Protein AF-A0A917ZKE0-F1 (afdb_monomer_lite)

Foldseek 3Di:
DLVLLVVLVVLLVVLVVVDDADPCLVVQLVVLVVLQVVLCVLPVPLLSLLSLQQLNLLLSCVLCVLSVHDSRNPPDDDPPPPPPDDDDDDDDDDDDDDDDDPVVVSRVVSSLSSLCSNLSSVSSCLSSQHWDKGKGAADPQWADRGLEFIFRADHPDIWIWTDGNFWIWIFGPDPPTDIWIWGDDPDPSYIDTPDPRTGGWADAPLALETEDQGRPSLDDPWAAFDHDDDPVLSVLLNVLRVVLLVVCCVPPVPLSVQLRVQANYEGEGPDTDFDQGGSRYTDDHRDPHSVRVNVSSVPPDRPPPPPDDDDDD

pLDDT: mean 80.44, std 20.14, range [23.19, 97.94]

Secondary structure (DSSP, 8-state):
-HHHHHHHHHHHHHHHHTS---TTHHHHHHHHHHHHHHHHHH-HHHHHHHHTSHHHHHHHHHHHHHTT--TT-SS------TT------------------SHHHHHHHHHHHHTTHHHHHHHHHHHTT--EEEEE--BTTEEEETTTEEEE--TT--EEEEE-SSEEEEE--STT--EEEEEE-SSTT-EE-SSTTEEE-EEPTTSS-EE----TT---SSSEE--SPPHHHHHHHHHHHHHHHHHHHHH-HHHHHHHHHH--EEEEEEES--EEPGGGEEEEE--SSHHHHHHHHHHSPPPPP--------

Sequence (313 aa):
MADIVARQLRSLRDAVAGRSWPERLPARLEEHWRLLDTAWSTDPDAVHKVLAYPTVSGWAEQCLRRLGQDPAGNGNWPVSEAGAGAMSEAGAGAGAATGGTTGGGEDSALALDLEHLAAVAACAALRAGRPFSVELLPRAGVLALPALGAVAAPEGHRVLVTGTTDIVRIHLPRPGGQVIVLRRGWRPGVWRSADPSWLPLHPLPGARAVLDDLDPFRAPANGTPAGRLQPARRLRWRKVWGEATALLERTDPERSAHVAEHIRCVIPLEEGPTTAGPSGAVFATLPASPAHLLALLRGSPAPKRDRAPVQPA

Radius of gyration: 21.96 Å; chains: 1; bounding box: 60×77×57 Å

Organism: NCBI:txid1544741

Structure (mmCIF, N/CA/C/O backbone):
data_AF-A0A917ZKE0-F1
#
_entry.id   AF-A0A917ZKE0-F1
#
loop_
_atom_site.group_PDB
_atom_site.id
_atom_site.type_symbol
_atom_site.label_atom_id
_atom_site.label_alt_id
_atom_site.label_comp_id
_atom_site.label_asym_id
_atom_site.label_entity_id
_atom_site.label_seq_id
_atom_site.pdbx_PDB_ins_code
_atom_site.Cartn_x
_atom_site.Cartn_y
_atom_site.Cartn_z
_atom_site.occupancy
_atom_site.B_iso_or_equiv
_atom_site.auth_seq_id
_atom_site.auth_comp_id
_atom_site.auth_asym_id
_atom_site.auth_atom_id
_atom_site.pdbx_PDB_model_num
ATOM 1 N N . MET A 1 1 ? 12.432 -14.235 4.582 1.00 49.62 1 MET A N 1
ATOM 2 C CA . MET A 1 1 ? 12.033 -12.815 4.370 1.00 49.62 1 MET A CA 1
ATOM 3 C C . MET A 1 1 ? 10.715 -12.473 5.050 1.00 49.62 1 MET A C 1
ATOM 5 O O . MET A 1 1 ? 10.682 -11.451 5.717 1.00 49.62 1 MET A O 1
ATOM 9 N N . ALA A 1 2 ? 9.665 -13.298 4.930 1.00 52.25 2 ALA A N 1
ATOM 10 C CA . ALA A 1 2 ? 8.420 -13.126 5.695 1.00 52.25 2 ALA A CA 1
ATOM 11 C C . ALA A 1 2 ? 8.673 -12.962 7.211 1.00 52.25 2 ALA A C 1
ATOM 13 O O . ALA A 1 2 ? 8.083 -12.095 7.850 1.00 52.25 2 ALA A O 1
ATOM 14 N N . ASP A 1 3 ? 9.671 -13.678 7.741 1.00 67.12 3 ASP A N 1
ATOM 15 C CA . ASP A 1 3 ? 10.098 -13.571 9.142 1.00 67.12 3 ASP A CA 1
ATOM 16 C C . ASP A 1 3 ? 10.654 -12.203 9.546 1.00 67.12 3 ASP A C 1
ATOM 18 O O . ASP A 1 3 ? 10.610 -11.861 10.725 1.00 67.12 3 ASP A O 1
ATOM 22 N N . ILE A 1 4 ? 11.201 -11.425 8.603 1.00 69.81 4 ILE A N 1
ATOM 23 C CA . ILE A 1 4 ? 11.787 -10.110 8.901 1.00 69.81 4 ILE A CA 1
ATOM 24 C C . ILE A 1 4 ? 10.669 -9.112 9.170 1.00 69.81 4 ILE A C 1
ATOM 26 O O . ILE A 1 4 ? 10.657 -8.500 10.231 1.00 69.81 4 ILE A O 1
ATOM 30 N N . VAL A 1 5 ? 9.690 -8.998 8.268 1.00 68.50 5 VAL A N 1
ATOM 31 C CA . VAL A 1 5 ? 8.590 -8.039 8.457 1.00 68.50 5 VAL A CA 1
ATOM 32 C C . VAL A 1 5 ? 7.689 -8.463 9.620 1.00 68.50 5 VAL A C 1
ATOM 34 O O . VAL A 1 5 ? 7.268 -7.627 10.413 1.00 68.50 5 VAL A O 1
ATOM 37 N N . ALA A 1 6 ? 7.465 -9.767 9.809 1.00 73.38 6 ALA A N 1
ATOM 38 C CA . ALA A 1 6 ? 6.764 -10.272 10.990 1.00 73.38 6 ALA A CA 1
ATOM 39 C C . ALA A 1 6 ? 7.478 -9.882 12.299 1.00 73.38 6 ALA A C 1
ATOM 41 O O . ALA A 1 6 ? 6.832 -9.533 13.285 1.00 73.38 6 ALA A O 1
ATOM 42 N N . ARG A 1 7 ? 8.818 -9.920 12.310 1.00 80.69 7 ARG A N 1
ATOM 43 C CA . ARG A 1 7 ? 9.627 -9.463 13.445 1.00 80.69 7 ARG A CA 1
ATOM 44 C C . ARG A 1 7 ? 9.534 -7.951 13.623 1.00 80.69 7 ARG A C 1
ATOM 46 O O . ARG A 1 7 ? 9.313 -7.523 14.744 1.00 80.69 7 ARG A O 1
ATOM 53 N N . GLN A 1 8 ? 9.617 -7.176 12.541 1.00 81.94 8 GLN A N 1
ATOM 54 C CA . GLN A 1 8 ? 9.451 -5.719 12.575 1.00 81.94 8 GLN A CA 1
ATOM 55 C C . GLN A 1 8 ? 8.108 -5.319 13.187 1.00 81.94 8 GLN A C 1
ATOM 57 O O . GLN A 1 8 ? 8.073 -4.430 14.029 1.00 81.94 8 GLN A O 1
ATOM 62 N N . LEU A 1 9 ? 7.011 -5.996 12.833 1.00 84.81 9 LEU A N 1
ATOM 63 C CA . LEU A 1 9 ? 5.702 -5.719 13.429 1.00 84.81 9 LEU A CA 1
ATOM 64 C C . LEU A 1 9 ? 5.629 -6.070 14.913 1.00 84.81 9 LEU A C 1
ATOM 66 O O . LEU A 1 9 ? 5.024 -5.320 15.673 1.00 84.81 9 LEU A O 1
ATOM 70 N N . ARG A 1 10 ? 6.249 -7.178 15.338 1.00 85.94 10 ARG A N 1
ATOM 71 C CA . ARG A 1 10 ? 6.346 -7.510 16.768 1.00 85.94 10 ARG A CA 1
ATOM 72 C C . ARG A 1 10 ? 7.144 -6.451 17.521 1.00 85.94 10 ARG A C 1
ATOM 74 O O . ARG A 1 10 ? 6.622 -5.873 18.463 1.00 85.94 10 ARG A O 1
ATOM 81 N N . SER A 1 11 ? 8.335 -6.107 17.029 1.00 88.00 11 SER A N 1
ATOM 82 C CA . SER A 1 11 ? 9.156 -5.030 17.592 1.00 88.00 11 SER A CA 1
ATOM 83 C C . SER A 1 11 ? 8.410 -3.696 17.629 1.00 88.00 11 SER A C 1
ATOM 85 O O . SER A 1 11 ? 8.542 -2.948 18.591 1.00 88.00 11 SER A O 1
ATOM 87 N N . LEU A 1 12 ? 7.594 -3.406 16.612 1.00 89.88 12 LEU A N 1
ATOM 88 C CA . LEU A 1 12 ? 6.772 -2.203 16.571 1.00 89.88 12 LEU A CA 1
ATOM 89 C C . LEU A 1 12 ? 5.682 -2.236 17.648 1.00 89.88 12 LEU A C 1
ATOM 91 O O . LEU A 1 12 ? 5.512 -1.249 18.358 1.00 89.88 12 LEU A O 1
ATOM 95 N N . ARG A 1 13 ? 4.971 -3.361 17.801 1.00 91.81 13 ARG A N 1
ATOM 96 C CA . ARG A 1 13 ? 3.954 -3.554 18.847 1.00 91.81 13 ARG A CA 1
ATOM 97 C C . ARG A 1 13 ? 4.556 -3.378 20.245 1.00 91.81 13 ARG A C 1
ATOM 99 O O . ARG A 1 13 ? 3.987 -2.645 21.051 1.00 91.81 13 ARG A O 1
ATOM 106 N N . ASP A 1 14 ? 5.720 -3.975 20.492 1.00 89.69 14 ASP A N 1
ATOM 107 C CA . ASP A 1 14 ? 6.424 -3.901 21.778 1.00 89.69 14 ASP A CA 1
ATOM 108 C C . ASP A 1 14 ? 6.913 -2.474 22.078 1.00 89.69 14 ASP A C 1
ATOM 110 O O . ASP A 1 14 ? 6.669 -1.936 23.160 1.00 89.69 14 ASP A O 1
ATOM 114 N N . ALA A 1 15 ? 7.542 -1.815 21.098 1.00 88.06 15 ALA A N 1
ATOM 115 C CA . ALA A 1 15 ? 8.043 -0.449 21.247 1.00 88.06 15 ALA A CA 1
ATOM 116 C C . ALA A 1 15 ? 6.916 0.574 21.465 1.00 88.06 15 ALA A C 1
ATOM 118 O O . ALA A 1 15 ? 7.081 1.529 22.224 1.00 88.06 15 ALA A O 1
ATOM 119 N N . VAL A 1 16 ? 5.755 0.371 20.833 1.00 89.75 16 VAL A N 1
ATOM 120 C CA . VAL A 1 16 ? 4.563 1.202 21.053 1.00 89.75 16 VAL A CA 1
ATOM 121 C C . VAL A 1 16 ? 4.020 1.022 22.472 1.00 89.75 16 VAL A C 1
ATOM 123 O O . VAL A 1 16 ? 3.652 2.020 23.090 1.00 89.75 16 VAL A O 1
ATOM 126 N N . ALA A 1 17 ? 3.991 -0.206 23.001 1.00 86.75 17 ALA A N 1
ATOM 127 C CA . ALA A 1 17 ? 3.483 -0.492 24.345 1.00 86.75 17 ALA A CA 1
ATOM 128 C C . ALA A 1 17 ? 4.331 0.147 25.463 1.00 86.75 17 ALA A C 1
ATOM 130 O O . ALA A 1 17 ? 3.802 0.474 26.523 1.00 86.75 17 ALA A O 1
ATOM 131 N N . GLY A 1 18 ? 5.628 0.361 25.220 1.00 81.19 18 GLY A N 1
ATOM 132 C CA . GLY A 1 18 ? 6.550 1.000 26.165 1.00 81.19 18 GLY A CA 1
ATOM 133 C C . GLY A 1 18 ? 6.502 2.534 26.207 1.00 81.19 18 GLY A C 1
ATOM 134 O O . GLY A 1 18 ? 7.283 3.133 26.945 1.00 81.19 18 GLY A O 1
ATOM 135 N N . ARG A 1 19 ? 5.631 3.188 25.422 1.00 84.50 19 ARG A N 1
ATOM 136 C CA . ARG A 1 19 ? 5.589 4.653 25.263 1.00 84.50 19 ARG A CA 1
ATOM 137 C C . ARG A 1 19 ? 4.201 5.226 25.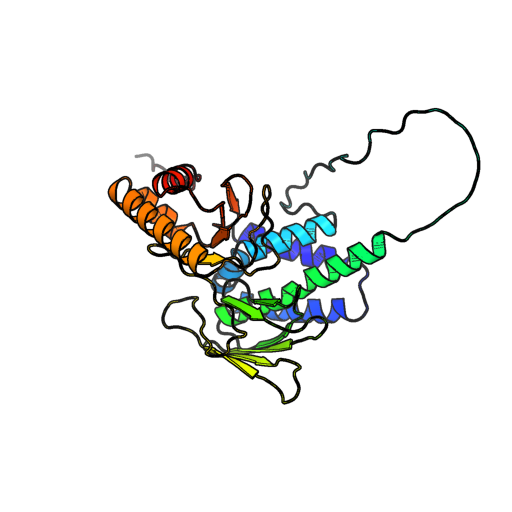566 1.00 84.50 19 ARG A C 1
ATOM 139 O O . ARG A 1 19 ? 3.185 4.583 25.330 1.00 84.50 19 ARG A O 1
ATOM 146 N N . SER A 1 20 ? 4.160 6.461 26.072 1.00 86.06 20 SER A N 1
ATOM 147 C CA . SER A 1 20 ? 2.909 7.207 26.259 1.00 86.06 20 SER A CA 1
ATOM 148 C C . SER A 1 20 ? 2.438 7.833 24.944 1.00 86.06 20 SER A C 1
ATOM 150 O O . SER A 1 20 ? 3.243 8.387 24.196 1.00 86.06 20 SER A O 1
ATOM 152 N N . TRP A 1 21 ? 1.134 7.765 24.677 1.00 88.69 21 TRP A N 1
ATOM 153 C CA . TRP A 1 21 ? 0.505 8.213 23.433 1.00 88.69 21 TRP A CA 1
ATOM 154 C C . TRP A 1 21 ? -0.747 9.052 23.710 1.00 88.69 21 TRP A C 1
ATOM 156 O O . TRP A 1 21 ? -1.324 8.943 24.794 1.00 88.69 21 TRP A O 1
ATOM 166 N N . PRO A 1 22 ? -1.232 9.837 22.727 1.00 84.62 22 PRO A N 1
ATOM 167 C CA . PRO A 1 22 ? -2.533 10.492 22.822 1.00 84.62 22 PRO A CA 1
ATOM 168 C C . PRO A 1 22 ? -3.644 9.494 23.173 1.00 84.62 22 PRO A C 1
ATOM 170 O O . PRO A 1 22 ? -3.686 8.395 22.622 1.00 84.62 22 PRO A O 1
ATOM 173 N N . GLU A 1 23 ? -4.574 9.905 24.037 1.00 78.38 23 GLU A N 1
ATOM 174 C CA . GLU A 1 23 ? -5.520 9.038 24.764 1.00 78.38 23 GLU A CA 1
ATOM 175 C C . GLU A 1 23 ? -6.223 7.964 23.911 1.00 78.38 23 GLU A C 1
ATOM 177 O O . GLU A 1 23 ? -6.385 6.825 24.342 1.00 78.38 23 GLU A O 1
ATOM 182 N N . ARG A 1 24 ? -6.613 8.287 22.670 1.00 87.62 24 ARG A N 1
ATOM 183 C CA . ARG A 1 24 ? -7.361 7.362 21.797 1.00 87.62 24 ARG A CA 1
ATOM 184 C C . ARG A 1 24 ? -6.497 6.452 20.922 1.00 87.62 24 ARG A C 1
ATOM 186 O O . ARG A 1 24 ? -7.036 5.514 20.341 1.00 87.62 24 ARG A O 1
ATOM 193 N N . LEU A 1 25 ? -5.202 6.726 20.770 1.00 90.62 25 LEU A N 1
ATOM 194 C CA . LEU A 1 25 ? -4.342 5.969 19.855 1.00 90.62 25 LEU A CA 1
ATOM 195 C C . LEU A 1 25 ? -4.103 4.519 20.324 1.00 90.62 25 LEU A C 1
ATOM 197 O O . LEU A 1 25 ? -4.282 3.623 19.499 1.00 90.62 25 LEU A O 1
ATOM 201 N N . PRO A 1 26 ? -3.783 4.234 21.606 1.00 91.69 26 PRO A N 1
ATOM 202 C CA . PRO A 1 26 ? -3.529 2.862 22.056 1.00 91.69 26 PRO A CA 1
ATOM 203 C C . PRO A 1 26 ? -4.707 1.912 21.826 1.00 91.69 26 PRO A C 1
ATOM 205 O O . PRO A 1 26 ? -4.517 0.816 21.303 1.00 91.69 26 PRO A O 1
ATOM 208 N N . ALA A 1 27 ? -5.930 2.349 22.152 1.00 91.81 27 ALA A N 1
ATOM 209 C CA . ALA A 1 27 ? -7.137 1.544 21.962 1.00 91.81 27 ALA A CA 1
ATOM 210 C C . ALA A 1 27 ? -7.351 1.171 20.485 1.00 91.81 27 ALA A C 1
ATOM 212 O O . ALA A 1 27 ? -7.614 0.013 20.172 1.00 91.81 27 ALA A O 1
ATOM 213 N N . ARG A 1 28 ? -7.152 2.130 19.571 1.00 94.06 28 ARG A N 1
ATOM 214 C CA . ARG A 1 28 ? -7.257 1.891 18.124 1.00 94.06 28 ARG A CA 1
ATOM 215 C C . ARG A 1 28 ? -6.167 0.961 17.611 1.00 94.06 28 ARG A C 1
ATOM 217 O O . ARG A 1 28 ? -6.453 0.057 16.838 1.00 94.06 28 ARG A O 1
ATOM 224 N N . LEU A 1 29 ? -4.914 1.161 18.027 1.00 94.81 29 LEU A N 1
ATOM 225 C CA . LEU A 1 29 ? -3.818 0.285 17.608 1.00 94.81 29 LEU A CA 1
ATOM 226 C C . LEU A 1 29 ? -4.074 -1.155 18.046 1.00 94.81 29 LEU A C 1
ATOM 228 O O . LEU A 1 29 ? -3.868 -2.068 17.256 1.00 94.81 29 LEU A O 1
ATOM 232 N N . GLU A 1 30 ? -4.589 -1.358 19.254 1.00 94.12 30 GLU A N 1
ATOM 233 C CA . GLU A 1 30 ? -4.978 -2.679 19.738 1.00 94.12 30 GLU A CA 1
ATOM 234 C C . GLU A 1 30 ? -6.119 -3.300 18.902 1.00 94.12 30 GLU A C 1
ATOM 236 O O . GLU A 1 30 ? -6.053 -4.480 18.558 1.00 94.12 30 GLU A O 1
ATOM 241 N N . GLU A 1 31 ? -7.127 -2.525 18.484 1.00 95.69 31 GLU A N 1
ATOM 242 C CA . GLU A 1 31 ? -8.142 -2.990 17.521 1.00 95.69 31 GLU A CA 1
ATOM 243 C C . GLU A 1 31 ? -7.526 -3.386 16.169 1.00 95.69 31 GLU A C 1
ATOM 245 O O . GLU A 1 31 ? -7.853 -4.443 15.617 1.00 95.69 31 GLU A O 1
ATOM 250 N N . HIS A 1 32 ? -6.600 -2.580 15.644 1.00 96.06 32 HIS A N 1
ATOM 251 C CA . HIS A 1 32 ? -5.927 -2.863 14.376 1.00 96.06 32 HIS A CA 1
ATOM 252 C C . HIS A 1 32 ? -5.032 -4.108 14.467 1.00 96.06 32 HIS A C 1
ATOM 254 O O . HIS A 1 32 ? -5.024 -4.924 13.541 1.00 96.06 32 HIS A O 1
ATOM 260 N N . TRP A 1 33 ? -4.325 -4.298 15.587 1.00 95.88 33 TRP A N 1
ATOM 261 C CA . TRP A 1 33 ? -3.537 -5.502 15.848 1.00 95.88 33 TRP A CA 1
ATOM 262 C C . TRP A 1 33 ? -4.418 -6.745 15.903 1.00 95.88 33 TRP A C 1
ATOM 264 O O . TRP A 1 33 ? -4.107 -7.723 15.232 1.00 95.88 33 TRP A O 1
ATOM 274 N N . ARG A 1 34 ? -5.564 -6.697 16.594 1.00 96.31 34 ARG A N 1
ATOM 275 C CA . ARG A 1 34 ? -6.516 -7.822 16.621 1.00 96.31 34 ARG A CA 1
ATOM 276 C C . ARG A 1 34 ? -7.040 -8.182 15.237 1.00 96.31 34 ARG A C 1
ATOM 278 O O . ARG A 1 34 ? -7.181 -9.367 14.928 1.00 96.31 34 ARG A O 1
ATOM 285 N N . LEU A 1 35 ? -7.329 -7.186 14.396 1.00 97.38 35 LEU A N 1
ATOM 286 C CA . LEU A 1 35 ? -7.741 -7.434 13.014 1.00 97.38 35 LEU A CA 1
ATOM 287 C C . LEU A 1 35 ? -6.623 -8.124 12.218 1.00 97.38 35 LEU A C 1
ATOM 289 O O . LEU A 1 35 ? -6.893 -9.087 11.497 1.00 97.38 35 LEU A O 1
ATOM 293 N N . LEU A 1 36 ? -5.376 -7.674 12.379 1.00 95.88 36 LEU A N 1
ATOM 294 C CA . LEU A 1 36 ? -4.220 -8.291 11.732 1.00 95.88 36 LEU A CA 1
ATOM 295 C C . LEU A 1 36 ? -3.965 -9.721 12.239 1.00 95.88 36 LEU A C 1
ATOM 297 O O . LEU A 1 36 ? -3.770 -10.615 11.419 1.00 95.88 36 LEU A O 1
ATOM 301 N N . ASP A 1 37 ? -4.043 -9.960 13.550 1.00 95.06 37 ASP A N 1
ATOM 302 C CA . ASP A 1 37 ? -3.891 -11.281 14.181 1.00 95.06 37 ASP A CA 1
ATOM 303 C C . ASP A 1 37 ? -4.998 -12.251 13.707 1.00 95.06 37 ASP A C 1
ATOM 305 O O . ASP A 1 37 ? -4.752 -13.423 13.400 1.00 95.06 37 ASP A O 1
ATOM 309 N N . THR A 1 38 ? -6.229 -11.751 13.552 1.00 96.19 38 THR A N 1
ATOM 310 C CA . THR A 1 38 ? -7.354 -12.517 12.986 1.00 96.19 38 THR A CA 1
ATOM 311 C C . THR A 1 38 ? -7.114 -12.875 11.518 1.00 96.19 38 THR A C 1
ATOM 313 O O . THR A 1 38 ? -7.390 -13.999 11.094 1.00 96.19 38 THR A O 1
ATOM 316 N N . ALA A 1 39 ? -6.597 -11.940 10.718 1.00 95.75 39 ALA A N 1
ATOM 317 C CA . ALA A 1 39 ? -6.236 -12.219 9.331 1.00 95.75 39 ALA A CA 1
ATOM 318 C C . ALA A 1 39 ? -5.103 -13.255 9.251 1.00 95.75 39 ALA A C 1
ATOM 320 O O . ALA A 1 39 ? -5.183 -14.189 8.455 1.00 95.75 39 ALA A O 1
ATOM 321 N N . TRP A 1 40 ? -4.092 -13.126 10.116 1.00 93.62 40 TRP A N 1
ATOM 322 C CA . TRP A 1 40 ? -2.934 -14.016 10.163 1.00 93.62 40 TRP A CA 1
ATOM 323 C C . TRP A 1 40 ? -3.320 -15.445 10.524 1.00 93.62 40 TRP A C 1
ATOM 325 O O . TRP A 1 40 ? -2.889 -16.382 9.864 1.00 93.62 40 TRP A O 1
ATOM 335 N N . SER A 1 41 ? -4.157 -15.622 11.546 1.00 94.06 41 SER A N 1
ATOM 336 C CA . SER A 1 41 ? -4.655 -16.947 11.942 1.00 94.06 41 SER A CA 1
ATOM 337 C C . SER A 1 41 ? -5.525 -17.612 10.871 1.00 94.06 41 SER A C 1
ATOM 339 O O . SER A 1 41 ? -5.609 -18.836 10.837 1.00 94.06 41 SER A O 1
ATOM 341 N N . THR A 1 42 ? -6.148 -16.825 9.987 1.00 95.62 42 THR A N 1
ATOM 342 C CA . THR A 1 42 ? -6.968 -17.343 8.882 1.00 95.62 42 THR A CA 1
ATOM 343 C C . THR A 1 42 ? -6.116 -17.779 7.691 1.00 95.62 42 THR A C 1
ATOM 345 O O . THR A 1 42 ? -6.301 -18.877 7.174 1.00 95.62 42 THR A O 1
ATOM 348 N N . ASP A 1 43 ? -5.216 -16.910 7.226 1.00 94.25 43 ASP A N 1
ATOM 349 C CA . ASP A 1 43 ? -4.370 -17.161 6.055 1.00 94.25 43 ASP A CA 1
ATOM 350 C C . ASP A 1 43 ? -3.023 -16.426 6.213 1.00 94.25 43 ASP A C 1
ATOM 352 O O . ASP A 1 43 ? -2.880 -15.268 5.791 1.00 94.25 43 ASP A O 1
ATOM 356 N N . PRO A 1 44 ? -2.011 -17.083 6.812 1.00 90.69 44 PRO A N 1
ATOM 357 C CA . PRO A 1 44 ? -0.683 -16.500 6.988 1.00 90.69 44 PRO A CA 1
ATOM 358 C C . PRO A 1 44 ? -0.041 -16.071 5.663 1.00 90.69 44 PRO A C 1
ATOM 360 O O . PRO A 1 44 ? 0.622 -15.036 5.600 1.00 90.69 44 PRO A O 1
ATOM 363 N N . ASP A 1 45 ? -0.266 -16.816 4.578 1.00 88.94 45 ASP A N 1
ATOM 364 C CA . ASP A 1 45 ? 0.329 -16.531 3.270 1.00 88.94 45 ASP A CA 1
ATOM 365 C C . ASP A 1 45 ? -0.276 -15.284 2.621 1.00 88.94 45 ASP A C 1
ATOM 367 O O . ASP A 1 45 ? 0.423 -14.520 1.939 1.00 88.94 45 ASP A O 1
ATOM 371 N N . ALA A 1 46 ? -1.575 -15.051 2.810 1.00 89.12 46 ALA A N 1
ATOM 372 C CA . ALA A 1 46 ? -2.224 -13.812 2.404 1.00 89.12 46 ALA A CA 1
ATOM 373 C C . ALA A 1 46 ? -1.645 -12.605 3.144 1.00 89.12 46 ALA A C 1
ATOM 375 O O . ALA A 1 46 ? -1.334 -11.596 2.498 1.00 89.12 46 ALA A O 1
ATOM 376 N N . VAL A 1 47 ? -1.458 -12.716 4.462 1.00 90.31 47 VAL A N 1
ATOM 377 C CA . VAL A 1 47 ? -0.889 -11.635 5.277 1.00 90.31 47 VAL A CA 1
ATOM 378 C C . VAL A 1 47 ? 0.570 -11.387 4.910 1.00 90.31 47 VAL A C 1
ATOM 380 O O . VAL A 1 47 ? 0.942 -10.242 4.645 1.00 90.31 47 VAL A O 1
ATOM 383 N N . HIS A 1 48 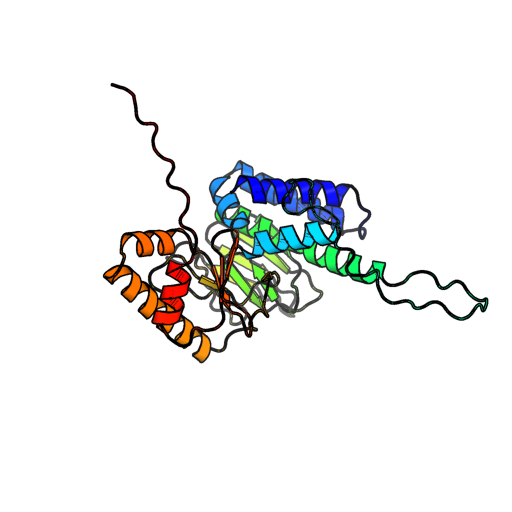? 1.374 -12.439 4.748 1.00 86.75 48 HIS A N 1
ATOM 384 C CA . HIS A 1 48 ? 2.755 -12.327 4.277 1.00 86.75 48 HIS A CA 1
ATOM 385 C C . HIS A 1 48 ? 2.866 -11.548 2.964 1.00 86.75 48 HIS A C 1
ATOM 387 O O . HIS A 1 48 ? 3.777 -10.738 2.813 1.00 86.75 48 HIS A O 1
ATOM 393 N N . LYS A 1 49 ? 1.926 -11.719 2.026 1.00 85.56 49 LYS A N 1
ATOM 394 C CA . LYS A 1 49 ? 1.921 -10.957 0.764 1.00 85.56 49 LYS A CA 1
ATOM 395 C C . LYS A 1 49 ? 1.640 -9.463 0.952 1.00 85.56 49 LYS A C 1
ATOM 397 O O . LYS A 1 49 ? 2.083 -8.687 0.110 1.00 85.56 49 LYS A O 1
ATOM 402 N N . VAL A 1 50 ? 0.889 -9.061 1.982 1.00 89.81 50 VAL A N 1
ATOM 403 C CA . VAL A 1 50 ? 0.675 -7.637 2.316 1.00 89.81 50 VAL A CA 1
ATOM 404 C C . VAL A 1 50 ? 1.910 -7.065 2.987 1.00 89.81 50 VAL A C 1
ATOM 406 O O . VAL A 1 50 ? 2.369 -5.994 2.616 1.00 89.81 50 VAL A O 1
ATOM 409 N N . LEU A 1 51 ? 2.479 -7.796 3.940 1.00 86.75 51 LEU A N 1
ATOM 410 C CA . LEU A 1 51 ? 3.641 -7.340 4.698 1.00 86.75 51 LEU A CA 1
ATOM 411 C C . LEU A 1 51 ? 4.913 -7.278 3.854 1.00 86.75 51 LEU A C 1
ATOM 413 O O . LEU A 1 51 ? 5.730 -6.377 4.016 1.00 86.75 51 LEU A O 1
ATOM 417 N N . ALA A 1 52 ? 5.043 -8.192 2.894 1.00 82.81 52 ALA A N 1
ATOM 418 C CA . ALA A 1 52 ? 6.069 -8.141 1.864 1.00 82.81 52 ALA A CA 1
ATOM 419 C C . ALA A 1 52 ? 5.765 -7.100 0.771 1.00 82.81 52 ALA A C 1
ATOM 421 O O . ALA A 1 52 ? 6.464 -7.062 -0.238 1.00 82.81 52 ALA A O 1
ATOM 422 N N . TYR A 1 53 ? 4.724 -6.273 0.901 1.00 86.69 53 TYR A N 1
ATOM 423 C CA . TYR A 1 53 ? 4.566 -5.143 -0.003 1.00 86.69 53 TYR A CA 1
ATOM 424 C C . TYR A 1 53 ? 5.568 -4.045 0.387 1.00 86.69 53 TYR A C 1
ATOM 426 O O . TYR A 1 53 ? 5.604 -3.657 1.556 1.00 86.69 53 TYR A O 1
ATOM 434 N N . PRO A 1 54 ? 6.380 -3.523 -0.553 1.00 83.38 54 PRO A N 1
ATOM 435 C CA . PRO A 1 54 ? 7.498 -2.642 -0.215 1.00 83.38 54 PRO A CA 1
ATOM 436 C C . PRO A 1 54 ? 7.167 -1.427 0.647 1.00 83.38 54 PRO A C 1
ATOM 438 O O . PRO A 1 54 ? 7.947 -1.075 1.527 1.00 83.38 54 PRO A O 1
ATOM 441 N N . THR A 1 55 ? 6.014 -0.796 0.429 1.00 87.12 55 THR A N 1
ATOM 442 C CA . THR A 1 55 ? 5.623 0.402 1.183 1.00 87.12 55 THR A CA 1
ATOM 443 C C . THR A 1 55 ? 5.210 0.072 2.617 1.00 87.12 55 THR A C 1
ATOM 445 O O . THR A 1 55 ? 5.430 0.879 3.513 1.00 87.12 55 THR A O 1
ATOM 448 N N . VAL A 1 56 ? 4.723 -1.149 2.872 1.00 90.00 56 VAL A N 1
ATOM 449 C CA . VAL A 1 56 ? 4.446 -1.644 4.230 1.00 90.00 56 VAL A CA 1
ATOM 450 C C . VAL A 1 56 ? 5.749 -1.910 4.977 1.00 90.00 56 VAL A C 1
ATOM 452 O O . VAL A 1 56 ? 5.868 -1.547 6.145 1.00 90.00 56 VAL A O 1
ATOM 455 N N . SER A 1 57 ? 6.751 -2.488 4.304 1.00 82.88 57 SER A N 1
ATOM 456 C CA . SER A 1 57 ? 8.090 -2.638 4.889 1.00 82.88 57 SER A CA 1
ATOM 457 C C . SER A 1 57 ? 8.702 -1.263 5.209 1.00 82.88 57 SER A C 1
ATOM 459 O O . SER A 1 57 ? 9.113 -1.027 6.341 1.00 82.88 57 SER A O 1
ATOM 461 N N . GLY A 1 58 ? 8.668 -0.316 4.261 1.00 84.81 58 GLY A N 1
ATOM 462 C CA . GLY A 1 58 ? 9.179 1.047 4.465 1.00 84.81 58 GLY A CA 1
ATOM 463 C C . GLY A 1 58 ? 8.474 1.807 5.595 1.00 84.81 58 GLY A C 1
ATOM 464 O O . GLY A 1 58 ? 9.133 2.478 6.391 1.00 84.81 58 GLY A O 1
ATOM 465 N N . TRP A 1 59 ? 7.152 1.648 5.719 1.00 91.69 59 TRP A N 1
ATOM 466 C CA . TRP A 1 59 ? 6.368 2.170 6.841 1.00 91.69 59 TRP A CA 1
ATOM 467 C C . TRP A 1 59 ? 6.854 1.628 8.191 1.00 91.69 59 TRP A C 1
ATOM 469 O O . TRP A 1 59 ? 7.127 2.412 9.105 1.00 91.69 59 TRP A O 1
ATOM 479 N N . ALA A 1 60 ? 6.983 0.304 8.317 1.00 89.31 60 ALA A N 1
ATOM 480 C CA . ALA A 1 60 ? 7.401 -0.331 9.564 1.00 89.31 60 ALA A CA 1
ATOM 481 C C . ALA A 1 60 ? 8.816 0.115 9.967 1.00 89.31 60 ALA A C 1
ATOM 483 O O . ALA A 1 60 ? 9.047 0.491 11.116 1.00 89.31 60 ALA A O 1
ATOM 484 N N . GLU A 1 61 ? 9.746 0.160 9.009 1.00 85.94 61 GLU A N 1
ATOM 485 C CA . GLU A 1 61 ? 11.118 0.629 9.230 1.00 85.94 61 GLU A CA 1
ATOM 486 C C . GLU A 1 61 ? 11.180 2.103 9.644 1.00 85.94 61 GLU A C 1
ATOM 488 O O . GLU A 1 61 ? 11.982 2.484 10.499 1.00 85.94 61 GLU A O 1
ATOM 493 N N . GLN A 1 62 ? 10.355 2.960 9.041 1.00 87.94 62 GLN A N 1
ATOM 494 C CA . GLN A 1 62 ? 10.262 4.367 9.425 1.00 87.94 62 GLN A CA 1
ATOM 495 C C . GLN A 1 62 ? 9.733 4.525 10.855 1.00 87.94 62 GLN A C 1
ATOM 497 O O . GLN A 1 62 ? 10.307 5.297 11.626 1.00 87.94 62 GLN A O 1
ATOM 502 N N . CYS A 1 63 ? 8.683 3.786 11.225 1.00 91.94 63 CYS A N 1
ATOM 503 C CA . CYS A 1 63 ? 8.129 3.836 12.577 1.00 91.94 63 CYS A CA 1
ATOM 504 C C . CYS A 1 63 ? 9.144 3.353 13.619 1.00 91.94 63 CYS A C 1
ATOM 506 O O . CYS A 1 63 ? 9.352 4.032 14.621 1.00 91.94 63 CYS A O 1
ATOM 508 N N . LEU A 1 64 ? 9.825 2.230 13.362 1.00 90.25 64 LEU A N 1
ATOM 509 C CA . LEU A 1 64 ? 10.863 1.696 14.250 1.00 90.25 64 LEU A CA 1
ATOM 510 C C . LEU A 1 64 ? 12.013 2.690 14.442 1.00 90.25 64 LEU A C 1
ATOM 512 O O . LEU A 1 64 ? 12.370 2.979 15.581 1.00 90.25 64 LEU A O 1
ATOM 516 N N . ARG A 1 65 ? 12.515 3.303 13.362 1.00 87.31 65 ARG A N 1
ATOM 517 C CA . ARG A 1 65 ? 13.568 4.330 13.455 1.00 87.31 65 ARG A CA 1
ATOM 518 C C . ARG A 1 65 ? 13.151 5.527 14.306 1.00 87.31 65 ARG A C 1
ATOM 520 O O . ARG A 1 65 ? 13.930 5.980 15.136 1.00 87.31 65 ARG A O 1
ATOM 527 N N . ARG A 1 66 ? 11.916 6.015 14.151 1.00 90.12 66 ARG A N 1
ATOM 528 C CA . ARG A 1 66 ? 11.381 7.119 14.973 1.00 90.12 66 ARG A CA 1
ATOM 529 C C . ARG A 1 66 ? 11.116 6.727 16.430 1.00 90.12 66 ARG A C 1
ATOM 531 O O . ARG A 1 66 ? 11.060 7.593 17.295 1.00 90.12 66 ARG A O 1
ATOM 538 N N . LEU A 1 67 ? 10.974 5.434 16.707 1.00 89.50 67 LEU A N 1
ATOM 539 C CA . LEU A 1 67 ? 10.923 4.871 18.059 1.00 89.50 67 LEU A CA 1
ATOM 540 C C . LEU A 1 67 ? 12.321 4.564 18.628 1.00 89.50 67 LEU A C 1
ATOM 542 O O . LEU A 1 67 ? 12.421 3.964 19.698 1.00 89.50 67 LEU A O 1
ATOM 546 N N . GLY A 1 68 ? 13.394 4.934 17.918 1.00 86.69 68 GLY A N 1
ATOM 547 C CA . GLY A 1 68 ? 14.774 4.641 18.312 1.00 86.69 68 GLY A CA 1
ATOM 548 C C . GLY A 1 68 ? 15.138 3.155 18.242 1.00 86.69 68 GLY A C 1
ATOM 549 O O . GLY A 1 68 ? 16.121 2.740 18.847 1.00 86.69 68 GLY A O 1
ATOM 550 N N . GLN A 1 69 ? 14.342 2.345 17.540 1.00 84.06 69 GLN A N 1
ATOM 551 C CA . GLN A 1 69 ? 14.566 0.912 17.378 1.00 84.06 69 GLN A CA 1
ATOM 552 C C . GLN A 1 69 ? 15.365 0.625 16.109 1.00 84.06 69 GLN A C 1
ATOM 554 O O . GLN A 1 69 ? 15.181 1.281 15.082 1.00 84.06 69 GLN A O 1
ATOM 559 N N . ASP A 1 70 ? 16.199 -0.413 16.165 1.00 77.62 70 ASP A N 1
ATOM 560 C CA . ASP A 1 70 ? 16.879 -0.956 14.994 1.00 77.62 70 ASP A CA 1
ATOM 561 C C . ASP A 1 70 ? 15.870 -1.720 14.110 1.00 77.62 70 ASP A C 1
ATOM 563 O O . ASP A 1 70 ? 15.388 -2.789 14.503 1.00 77.62 70 ASP A O 1
ATOM 567 N N . PRO A 1 71 ? 15.541 -1.212 12.908 1.00 67.94 71 PRO A N 1
ATOM 568 C CA . PRO A 1 71 ? 14.552 -1.836 12.035 1.00 67.94 71 PRO A CA 1
ATOM 569 C C . PRO A 1 71 ? 14.984 -3.203 11.484 1.00 67.94 71 PRO A C 1
ATOM 571 O O . PRO A 1 71 ? 14.131 -3.972 11.032 1.00 67.94 71 PRO A O 1
ATOM 574 N N . ALA A 1 72 ? 16.281 -3.525 11.497 1.00 65.38 72 ALA A N 1
ATOM 575 C CA . ALA A 1 72 ? 16.792 -4.817 11.049 1.00 65.38 72 ALA A CA 1
ATOM 576 C C . ALA A 1 72 ? 16.859 -5.856 12.191 1.00 65.38 72 ALA A C 1
ATOM 578 O O . ALA A 1 72 ? 16.954 -7.064 11.930 1.00 65.38 72 ALA A O 1
ATOM 579 N N . GLY A 1 73 ? 16.702 -5.416 13.447 1.00 56.91 73 GLY A N 1
ATOM 580 C CA . GLY A 1 73 ? 16.669 -6.276 14.632 1.00 56.91 73 GLY A CA 1
ATOM 581 C C . GLY A 1 73 ? 17.965 -7.061 14.848 1.00 56.91 73 GLY A C 1
ATOM 582 O O . GLY A 1 73 ? 17.928 -8.154 15.410 1.00 56.91 73 GLY A O 1
ATOM 583 N N . ASN A 1 74 ? 19.087 -6.548 14.343 1.00 48.31 74 ASN A N 1
ATOM 584 C CA . ASN A 1 74 ? 20.422 -7.135 14.440 1.00 48.31 74 ASN A CA 1
ATOM 585 C C . ASN A 1 74 ? 21.259 -6.506 15.566 1.00 48.31 74 ASN A C 1
ATOM 587 O O . ASN A 1 74 ? 22.391 -6.933 15.781 1.00 48.31 74 ASN A O 1
ATOM 591 N N . GLY A 1 75 ? 20.694 -5.556 16.321 1.00 37.31 75 GLY A N 1
ATOM 592 C CA . GLY A 1 75 ? 21.289 -5.014 17.546 1.00 37.31 75 GLY A CA 1
ATOM 593 C C . GLY A 1 75 ? 22.535 -4.164 17.297 1.00 37.31 75 GLY A C 1
ATOM 594 O O . GLY A 1 75 ? 23.234 -3.820 18.242 1.00 37.31 75 GLY A O 1
ATOM 595 N N . ASN A 1 76 ? 22.816 -3.829 16.036 1.00 31.83 76 ASN A N 1
ATOM 596 C CA . ASN A 1 76 ? 23.983 -3.057 15.627 1.00 31.83 76 ASN A CA 1
ATOM 597 C C . ASN A 1 76 ? 23.565 -1.964 14.642 1.00 31.83 76 ASN A C 1
ATOM 599 O O . ASN A 1 76 ? 24.057 -1.887 13.515 1.00 31.83 76 ASN A O 1
ATOM 603 N N . TRP A 1 77 ? 22.613 -1.134 15.066 1.00 32.47 77 TRP A N 1
ATOM 604 C CA . TRP A 1 77 ? 22.381 0.146 14.417 1.00 32.47 77 TRP A CA 1
ATOM 605 C C . TRP A 1 77 ? 23.414 1.149 14.946 1.00 32.47 77 TRP A C 1
ATOM 607 O O . TRP A 1 77 ? 23.429 1.404 16.153 1.00 32.47 77 TRP A O 1
ATOM 617 N N . PRO A 1 78 ? 24.279 1.738 14.102 1.00 29.09 78 PRO A N 1
ATOM 618 C CA . PRO A 1 78 ? 25.113 2.831 14.557 1.00 29.09 78 PRO A CA 1
ATOM 619 C C . PRO A 1 78 ? 24.195 4.021 14.840 1.00 29.09 78 PRO A C 1
ATOM 621 O O . PRO A 1 78 ? 23.509 4.516 13.944 1.00 29.09 78 PRO A O 1
ATOM 624 N N . VAL A 1 79 ? 24.192 4.511 16.081 1.00 29.61 79 VAL A N 1
ATOM 625 C CA . VAL A 1 79 ? 23.826 5.905 16.343 1.00 29.61 79 VAL A CA 1
ATOM 626 C C . VAL A 1 79 ? 24.762 6.758 15.490 1.00 29.61 79 VAL A C 1
ATOM 628 O O . VAL A 1 79 ? 25.930 6.934 15.816 1.00 29.61 79 VAL A O 1
ATOM 631 N N . SER A 1 80 ? 24.306 7.208 14.321 1.00 30.92 80 SER A N 1
ATOM 632 C CA . SER A 1 80 ? 25.072 8.190 13.567 1.00 30.92 80 SER A CA 1
ATOM 633 C C . SER A 1 80 ? 25.071 9.476 14.380 1.00 30.92 80 SER A C 1
ATOM 635 O O . SER A 1 80 ? 24.047 10.148 14.476 1.00 30.92 80 SER A O 1
ATOM 637 N N . GLU A 1 81 ? 26.237 9.822 14.922 1.00 26.41 81 GLU A N 1
ATOM 638 C CA . GLU A 1 81 ? 26.611 11.144 15.440 1.00 26.41 81 GLU A CA 1
ATOM 639 C C . GLU A 1 81 ? 26.614 12.218 14.327 1.00 26.41 81 GLU A C 1
ATOM 641 O O . GLU A 1 81 ? 27.465 13.103 14.276 1.00 26.41 81 GLU A O 1
ATOM 646 N N . ALA A 1 82 ? 25.648 12.181 13.407 1.00 27.83 82 ALA A N 1
ATOM 647 C CA . ALA A 1 82 ? 25.402 13.248 12.447 1.00 27.83 82 ALA A CA 1
ATOM 648 C C . ALA A 1 82 ? 24.598 14.354 13.151 1.00 27.83 82 ALA A C 1
ATOM 650 O O . ALA A 1 82 ? 23.408 14.545 12.918 1.00 27.83 82 ALA A O 1
ATOM 651 N N . GLY A 1 83 ? 25.275 15.026 14.080 1.00 26.67 83 GLY A N 1
ATOM 652 C CA . GLY A 1 83 ? 24.759 16.134 14.885 1.00 26.67 83 GLY A CA 1
ATOM 653 C C . GLY A 1 83 ? 25.789 16.738 15.846 1.00 26.67 83 GLY A C 1
ATOM 654 O O . GLY A 1 83 ? 25.574 17.841 16.340 1.00 26.67 83 GLY A O 1
ATOM 655 N N . ALA A 1 84 ? 26.927 16.076 16.081 1.00 29.09 84 ALA A N 1
ATOM 656 C CA . ALA A 1 84 ? 28.001 16.588 16.928 1.00 29.09 84 ALA A CA 1
ATOM 657 C C . ALA A 1 84 ? 29.220 16.960 16.071 1.00 29.09 84 ALA A C 1
ATOM 659 O O . ALA A 1 84 ? 30.048 16.115 15.751 1.00 29.09 84 ALA A O 1
ATOM 660 N N . GLY A 1 85 ? 29.332 18.231 15.675 1.00 23.19 85 GLY A N 1
ATOM 661 C CA . GLY A 1 85 ? 30.547 18.697 15.004 1.00 23.19 85 GLY A CA 1
ATOM 662 C C . GLY A 1 85 ? 30.450 20.038 14.290 1.00 23.19 85 GLY A C 1
ATOM 663 O O . GLY A 1 85 ? 30.643 20.073 13.083 1.00 23.19 85 GLY A O 1
ATOM 664 N N . ALA A 1 86 ? 30.168 21.122 15.021 1.00 28.25 86 ALA A N 1
ATOM 665 C CA . ALA A 1 86 ? 30.762 22.449 14.794 1.00 28.25 86 ALA A CA 1
ATOM 666 C C . ALA A 1 86 ? 30.246 23.449 15.847 1.00 28.25 86 ALA A C 1
ATOM 668 O O . ALA A 1 86 ? 29.379 24.274 15.570 1.00 28.25 86 ALA A O 1
ATOM 669 N N . MET A 1 87 ? 30.797 23.404 17.060 1.00 23.44 87 MET A N 1
ATOM 670 C CA . MET A 1 87 ? 30.833 24.582 17.928 1.00 23.44 87 MET A CA 1
ATOM 671 C C . MET A 1 87 ? 32.286 24.827 18.317 1.00 23.44 87 MET A C 1
ATOM 673 O O . MET A 1 87 ? 32.870 24.093 19.105 1.00 23.44 87 MET A O 1
ATOM 677 N N . SER A 1 88 ? 32.866 25.838 17.674 1.00 28.48 88 SER A N 1
ATOM 678 C CA . SER A 1 88 ? 34.145 26.431 18.042 1.00 28.48 88 SER A CA 1
ATOM 679 C C . SER A 1 88 ? 33.993 27.133 19.388 1.00 28.48 88 SER A C 1
ATOM 681 O O . SER A 1 88 ? 33.085 27.945 19.567 1.00 28.48 88 SER A O 1
ATOM 683 N N . GLU A 1 89 ? 34.901 26.840 20.311 1.00 25.31 89 GLU A N 1
ATOM 684 C CA . GLU A 1 89 ? 35.055 27.549 21.575 1.00 25.31 89 GLU A CA 1
ATOM 685 C C . GLU A 1 89 ? 35.480 29.003 21.325 1.00 25.31 89 GLU A C 1
ATOM 687 O O . GLU A 1 89 ? 36.513 29.248 20.705 1.00 25.31 89 GLU A O 1
ATOM 692 N N . ALA A 1 90 ? 34.681 29.958 21.811 1.00 26.19 90 ALA A N 1
ATOM 693 C CA . ALA A 1 90 ? 35.130 31.215 22.418 1.00 26.19 90 ALA A CA 1
ATOM 694 C C . ALA A 1 90 ? 33.915 32.025 22.908 1.00 26.19 90 ALA A C 1
ATOM 696 O O . ALA A 1 90 ? 33.100 32.472 22.106 1.00 26.19 90 ALA A O 1
ATOM 697 N N . GLY A 1 91 ? 33.839 32.273 24.221 1.00 25.36 91 GLY A N 1
ATOM 698 C CA . GLY A 1 91 ? 33.032 33.361 24.787 1.00 25.36 91 GLY A CA 1
ATOM 699 C C . GLY A 1 91 ? 32.050 32.943 25.877 1.00 25.36 91 GLY A C 1
ATOM 700 O O . GLY A 1 91 ? 30.898 32.628 25.607 1.00 25.36 91 GLY A O 1
ATOM 701 N N . ALA A 1 92 ? 32.505 33.002 27.127 1.00 28.80 92 ALA A N 1
ATOM 702 C CA . ALA A 1 92 ? 31.673 32.925 28.320 1.00 28.80 92 ALA A CA 1
ATOM 703 C C . ALA A 1 92 ? 30.621 34.054 28.366 1.00 28.80 92 ALA A C 1
ATOM 705 O O . ALA A 1 92 ? 30.943 35.217 28.130 1.00 28.80 92 ALA A O 1
ATOM 706 N N . GLY A 1 93 ? 29.385 33.719 28.747 1.00 24.09 93 GLY A N 1
ATOM 707 C CA . GLY A 1 93 ? 28.322 34.686 29.029 1.00 24.09 93 GLY A CA 1
ATOM 708 C C . GLY A 1 93 ? 27.027 34.002 29.467 1.00 24.09 93 GLY A C 1
ATOM 709 O O . GLY A 1 93 ? 26.456 33.210 28.729 1.00 24.09 93 GLY A O 1
ATOM 710 N N . ALA A 1 94 ? 26.598 34.277 30.695 1.00 30.38 94 ALA A N 1
ATOM 711 C CA . ALA A 1 94 ? 25.445 33.691 31.372 1.00 30.38 94 ALA A CA 1
ATOM 712 C C . ALA A 1 94 ? 24.082 34.008 30.719 1.00 30.38 94 ALA A C 1
ATOM 714 O O . ALA A 1 94 ? 23.889 35.107 30.207 1.00 30.38 94 ALA A O 1
ATOM 715 N N . GLY A 1 95 ? 23.097 33.113 30.895 1.00 25.83 95 GLY A N 1
ATOM 716 C CA . GLY A 1 95 ? 21.683 33.507 30.949 1.00 25.83 95 GLY A CA 1
ATOM 717 C C . GLY A 1 95 ? 20.669 32.593 30.250 1.00 25.83 95 GLY A C 1
ATOM 718 O O . GLY A 1 95 ? 20.692 32.440 29.039 1.00 25.83 95 GLY A O 1
ATOM 719 N N . ALA A 1 96 ? 19.700 32.138 31.049 1.00 27.50 96 ALA A N 1
ATOM 720 C CA . ALA A 1 96 ? 18.338 31.718 30.697 1.00 27.50 96 ALA A CA 1
ATOM 721 C C . ALA A 1 96 ? 18.106 30.319 30.088 1.00 27.50 96 ALA A C 1
ATOM 723 O O . ALA A 1 96 ? 18.311 30.043 28.909 1.00 27.50 96 ALA A O 1
ATOM 724 N N . ALA A 1 97 ? 17.516 29.467 30.930 1.00 37.72 97 ALA A N 1
ATOM 725 C CA . ALA A 1 97 ? 16.767 28.284 30.544 1.00 37.72 97 ALA A CA 1
ATOM 726 C C . ALA A 1 97 ? 15.674 28.620 29.513 1.00 37.72 97 ALA A C 1
ATOM 728 O O . ALA A 1 97 ? 14.814 29.465 29.761 1.00 37.72 97 ALA A O 1
ATOM 729 N N . THR A 1 98 ? 15.658 27.893 28.397 1.00 31.20 98 THR A N 1
ATOM 730 C CA . THR A 1 98 ? 14.474 27.726 27.548 1.00 31.20 98 THR A CA 1
ATOM 731 C C . THR A 1 98 ? 14.286 26.235 27.293 1.00 31.20 98 THR A C 1
ATOM 733 O O . THR A 1 98 ? 15.071 25.581 26.613 1.00 31.20 98 THR A O 1
ATOM 736 N N . GLY A 1 99 ? 13.268 25.672 27.943 1.00 31.64 99 GLY A N 1
ATOM 737 C CA . GLY A 1 99 ? 12.852 24.289 27.768 1.00 31.64 99 GLY A CA 1
ATOM 738 C C . GLY A 1 99 ? 11.933 24.118 26.558 1.00 31.64 99 GLY A C 1
ATOM 739 O O . GLY A 1 99 ? 11.029 24.918 26.349 1.00 31.64 99 GLY A O 1
ATOM 740 N N . GLY A 1 100 ? 12.176 23.034 25.815 1.00 45.12 100 GLY A N 1
ATOM 741 C CA . GLY A 1 100 ? 11.189 22.146 25.186 1.00 45.12 100 GLY A CA 1
ATOM 742 C C . GLY A 1 100 ? 10.160 22.723 24.210 1.00 45.12 100 GLY A C 1
ATOM 743 O O . GLY A 1 100 ? 9.137 23.253 24.630 1.00 45.12 100 GLY A O 1
ATOM 744 N N . THR A 1 101 ? 10.319 22.447 22.907 1.00 39.03 101 THR A N 1
ATOM 745 C CA . THR A 1 101 ? 9.160 22.352 21.979 1.00 39.03 101 THR A CA 1
ATOM 746 C C . THR A 1 101 ? 9.369 21.483 20.720 1.00 39.03 101 THR A C 1
ATOM 748 O O . THR A 1 101 ? 8.486 21.436 19.872 1.00 39.03 101 THR A O 1
ATOM 751 N N . THR A 1 102 ? 10.468 20.739 20.554 1.00 48.62 102 THR A N 1
ATOM 752 C CA . THR A 1 102 ? 10.670 19.915 19.337 1.00 48.62 102 THR A CA 1
ATOM 753 C C . THR A 1 102 ? 10.003 18.532 19.398 1.00 48.62 102 THR A C 1
ATOM 755 O O . THR A 1 102 ? 9.514 18.051 18.379 1.00 48.62 102 THR A O 1
ATOM 758 N N . GLY A 1 103 ? 9.865 17.926 20.585 1.00 52.25 103 GLY A N 1
ATOM 759 C CA . GLY A 1 103 ? 9.347 16.552 20.723 1.00 52.25 103 GLY A CA 1
ATOM 760 C C . GLY A 1 103 ? 7.847 16.370 20.436 1.00 52.25 103 GLY A C 1
ATOM 761 O O . GLY A 1 103 ? 7.430 15.320 19.961 1.00 52.25 103 GLY A O 1
ATOM 762 N N . GLY A 1 104 ? 7.015 17.396 20.659 1.00 61.03 104 GLY A N 1
ATOM 763 C CA . GLY A 1 104 ? 5.562 17.281 20.454 1.00 61.03 104 GLY A CA 1
ATOM 764 C C . GLY A 1 104 ? 5.150 17.135 18.982 1.00 61.03 104 GLY A C 1
ATOM 765 O O . GLY A 1 104 ? 4.175 16.451 18.671 1.00 61.03 104 GLY A O 1
ATOM 766 N N . GLY A 1 105 ? 5.904 17.753 18.067 1.00 70.56 105 GLY A N 1
ATOM 767 C CA . GLY A 1 105 ? 5.655 17.657 16.626 1.00 70.56 105 GLY A CA 1
ATOM 768 C C . GLY A 1 105 ? 6.051 16.297 16.049 1.00 70.56 105 GLY A C 1
ATOM 769 O O . GLY A 1 105 ? 5.312 15.726 15.246 1.00 70.56 105 GLY A O 1
ATOM 770 N N . GLU A 1 106 ? 7.182 15.752 16.498 1.00 74.50 106 GLU A N 1
ATOM 771 C CA . GLU A 1 106 ? 7.682 14.442 16.068 1.00 74.50 106 GLU A CA 1
ATOM 772 C C . GLU A 1 106 ? 6.787 13.297 16.557 1.00 74.50 106 GLU A C 1
ATOM 774 O O . GLU A 1 106 ? 6.452 12.401 15.776 1.00 74.50 106 GLU A O 1
ATOM 779 N N . ASP A 1 107 ? 6.309 13.372 17.800 1.00 79.50 107 ASP A N 1
ATOM 780 C CA . ASP A 1 107 ? 5.414 12.364 18.379 1.00 79.50 107 ASP A CA 1
ATOM 781 C C . ASP A 1 107 ? 4.035 12.373 17.719 1.00 79.50 107 ASP A C 1
ATOM 783 O O . ASP A 1 107 ? 3.454 11.315 17.474 1.00 79.50 107 ASP A O 1
ATOM 787 N N . SER A 1 108 ? 3.539 13.555 17.345 1.00 83.50 108 SER A N 1
ATOM 788 C CA . SER A 1 108 ? 2.313 13.692 16.554 1.00 83.50 108 SER A CA 1
ATOM 789 C C . SER A 1 108 ? 2.474 13.100 15.147 1.00 83.50 108 SER A C 1
ATOM 791 O O . SER A 1 108 ? 1.620 12.345 14.679 1.00 83.50 108 SER A O 1
ATOM 793 N N . ALA A 1 109 ? 3.603 13.363 14.480 1.00 86.88 109 ALA A N 1
ATOM 794 C CA . ALA A 1 109 ? 3.890 12.793 13.165 1.00 86.88 109 ALA A CA 1
ATOM 795 C C . ALA A 1 109 ? 4.031 11.262 13.213 1.00 86.88 109 ALA A C 1
ATOM 797 O O . ALA A 1 109 ? 3.549 10.567 12.319 1.00 86.88 109 ALA A O 1
ATOM 798 N N . LEU A 1 110 ? 4.660 10.722 14.257 1.00 90.62 110 LEU A N 1
ATOM 799 C CA . LEU A 1 110 ? 4.754 9.281 14.478 1.00 90.62 110 LEU A CA 1
ATOM 800 C C . LEU A 1 110 ? 3.394 8.658 14.819 1.00 90.62 110 LEU A C 1
ATOM 802 O O . LEU A 1 110 ? 3.069 7.600 14.288 1.00 90.62 110 LEU A O 1
ATOM 806 N N . ALA A 1 111 ? 2.570 9.316 15.635 1.00 90.38 111 ALA A N 1
ATOM 807 C CA . ALA A 1 111 ? 1.204 8.873 15.903 1.00 90.38 111 ALA A CA 1
ATOM 808 C C . ALA A 1 111 ? 0.388 8.746 14.603 1.00 90.38 111 ALA A C 1
ATOM 810 O O . ALA A 1 111 ? -0.300 7.745 14.403 1.00 90.38 111 ALA A O 1
ATOM 811 N N . LEU A 1 112 ? 0.517 9.711 13.684 1.00 89.25 112 LEU A N 1
ATOM 812 C CA . LEU A 1 112 ? -0.097 9.640 12.352 1.00 89.25 112 LEU A CA 1
ATOM 813 C C . LEU A 1 112 ? 0.478 8.505 11.492 1.00 89.25 112 LEU A C 1
ATOM 815 O O . LEU A 1 112 ? -0.273 7.867 10.755 1.00 89.25 112 LEU A O 1
ATOM 819 N N . ASP A 1 113 ? 1.783 8.232 11.580 1.00 91.94 113 ASP A N 1
ATOM 820 C CA . ASP A 1 113 ? 2.396 7.097 10.883 1.00 91.94 113 ASP A CA 1
ATOM 821 C C . ASP A 1 113 ? 1.820 5.766 11.395 1.00 91.94 113 ASP A C 1
ATOM 823 O O . ASP A 1 113 ? 1.456 4.908 10.592 1.00 91.94 113 ASP A O 1
ATOM 827 N N . LEU A 1 114 ? 1.678 5.598 12.713 1.00 93.75 114 LEU A N 1
ATOM 828 C CA . LEU A 1 114 ? 1.155 4.376 13.338 1.00 93.75 114 LEU A CA 1
ATOM 829 C C . LEU A 1 114 ? -0.304 4.083 12.962 1.00 93.75 114 LEU A C 1
ATOM 831 O O . LEU A 1 114 ? -0.682 2.918 12.842 1.00 93.75 114 LEU A O 1
ATOM 835 N N . GLU A 1 115 ? -1.117 5.110 12.705 1.00 93.19 115 GLU A N 1
ATOM 836 C CA . GLU A 1 115 ? -2.503 4.951 12.234 1.00 93.19 115 GLU A CA 1
ATOM 837 C C . GLU A 1 115 ? -2.591 4.236 10.870 1.00 93.19 115 GLU A C 1
ATOM 839 O O . GLU A 1 115 ? -3.625 3.648 10.544 1.00 93.19 115 GLU A O 1
ATOM 844 N N . HIS A 1 116 ? -1.499 4.185 10.094 1.00 94.19 116 HIS A N 1
ATOM 845 C CA . HIS A 1 116 ? -1.447 3.397 8.859 1.00 94.19 116 HIS A CA 1
ATOM 846 C C . HIS A 1 116 ? -1.582 1.882 9.091 1.00 94.19 116 HIS A C 1
ATOM 848 O O . HIS A 1 116 ? -1.991 1.159 8.178 1.00 94.19 116 HIS A O 1
ATOM 854 N N . LEU A 1 117 ? -1.339 1.394 10.314 1.00 95.88 117 LEU A N 1
ATOM 855 C CA . LEU A 1 117 ? -1.579 -0.003 10.679 1.00 95.88 117 LEU A CA 1
ATOM 856 C C . LEU A 1 117 ? -3.016 -0.447 10.355 1.00 95.88 117 LEU A C 1
ATOM 858 O O . LEU A 1 117 ? -3.216 -1.581 9.920 1.00 95.88 117 LEU A O 1
ATOM 862 N N . ALA A 1 118 ? -4.005 0.444 10.489 1.00 96.75 118 ALA A N 1
ATOM 863 C CA . ALA A 1 118 ? -5.396 0.163 10.131 1.00 96.75 118 ALA A CA 1
ATOM 864 C C . ALA A 1 118 ? -5.540 -0.268 8.662 1.00 96.75 118 ALA A C 1
ATOM 866 O O . ALA A 1 118 ? -6.243 -1.230 8.348 1.00 96.75 118 ALA A O 1
ATOM 867 N N . ALA A 1 119 ? -4.839 0.419 7.754 1.00 96.81 119 ALA A N 1
ATOM 868 C CA . ALA A 1 119 ? -4.860 0.123 6.326 1.00 96.81 119 ALA A CA 1
ATOM 869 C C . ALA A 1 119 ? -4.156 -1.203 6.009 1.00 96.81 119 ALA A C 1
ATOM 871 O O . ALA A 1 119 ? -4.650 -1.982 5.188 1.00 96.81 119 ALA A O 1
ATOM 872 N N . VAL A 1 120 ? -3.040 -1.485 6.691 1.00 96.00 120 VAL A N 1
ATOM 873 C CA . VAL A 1 120 ? -2.321 -2.765 6.589 1.00 96.00 120 VAL A CA 1
ATOM 874 C C . VAL A 1 120 ? -3.218 -3.917 7.050 1.00 96.00 120 VAL A C 1
ATOM 876 O O . VAL A 1 120 ? -3.384 -4.891 6.314 1.00 96.00 120 VAL A O 1
ATOM 879 N N . ALA A 1 121 ? -3.857 -3.785 8.216 1.00 96.94 121 ALA A N 1
ATOM 880 C CA . ALA A 1 121 ? -4.765 -4.785 8.773 1.00 96.94 121 ALA A CA 1
ATOM 881 C C . ALA A 1 121 ? -6.000 -5.009 7.883 1.00 96.94 121 ALA A C 1
ATOM 883 O O . ALA A 1 121 ? -6.361 -6.154 7.612 1.00 96.94 121 ALA A O 1
ATOM 884 N N . ALA A 1 122 ? -6.602 -3.940 7.351 1.00 97.62 122 ALA A N 1
ATOM 885 C CA . ALA A 1 122 ? -7.715 -4.024 6.404 1.00 97.62 122 ALA A CA 1
ATOM 886 C C . ALA A 1 122 ? -7.330 -4.781 5.122 1.00 97.62 122 ALA A C 1
ATOM 888 O O . ALA A 1 122 ? -8.050 -5.677 4.680 1.00 97.62 122 ALA A O 1
ATOM 889 N N . CYS A 1 123 ? -6.173 -4.464 4.530 1.00 95.94 123 CYS A N 1
ATOM 890 C CA . CYS A 1 123 ? -5.696 -5.144 3.324 1.00 95.94 123 CYS A CA 1
ATOM 891 C C . CYS A 1 123 ? -5.320 -6.609 3.599 1.00 95.94 123 CYS A C 1
ATOM 893 O O . CYS A 1 123 ? -5.560 -7.468 2.748 1.00 95.94 123 CYS A O 1
ATOM 895 N N . ALA A 1 124 ? -4.773 -6.908 4.780 1.00 95.38 124 ALA A N 1
ATOM 896 C CA . ALA A 1 124 ? -4.494 -8.270 5.230 1.00 95.38 124 ALA A CA 1
ATOM 897 C C . ALA A 1 124 ? -5.785 -9.085 5.390 1.00 95.38 124 ALA A C 1
ATOM 899 O O . ALA A 1 124 ? -5.903 -10.156 4.794 1.00 95.38 124 ALA A O 1
ATOM 900 N N . ALA A 1 125 ? -6.783 -8.545 6.098 1.00 96.44 125 ALA A N 1
ATOM 901 C CA . ALA A 1 125 ? -8.093 -9.171 6.267 1.00 96.44 125 ALA A CA 1
ATOM 902 C C . ALA A 1 125 ? -8.777 -9.427 4.917 1.00 96.44 125 ALA A C 1
ATOM 904 O O . ALA A 1 125 ? -9.243 -10.535 4.657 1.00 96.44 125 ALA A O 1
ATOM 905 N N . LEU A 1 126 ? -8.747 -8.440 4.017 1.00 95.56 126 LEU A N 1
ATOM 906 C CA . LEU A 1 126 ? -9.300 -8.568 2.673 1.00 95.56 126 LEU A CA 1
ATOM 907 C C . LEU A 1 126 ? -8.662 -9.714 1.881 1.00 95.56 126 LEU A C 1
ATOM 909 O O . LEU A 1 126 ? -9.364 -10.479 1.219 1.00 95.56 126 LEU A O 1
ATOM 913 N N . ARG A 1 127 ? -7.330 -9.841 1.937 1.00 92.94 127 ARG A N 1
ATOM 914 C CA . ARG A 1 127 ? -6.611 -10.916 1.240 1.00 92.94 127 ARG A CA 1
ATOM 915 C C . ARG A 1 127 ? -6.834 -12.284 1.871 1.00 92.94 127 ARG A C 1
ATOM 917 O O . ARG A 1 127 ? -6.894 -13.251 1.122 1.00 92.94 127 ARG A O 1
ATOM 924 N N . ALA A 1 128 ? -7.001 -12.340 3.189 1.00 94.69 128 ALA A N 1
ATOM 925 C CA . ALA A 1 128 ? -7.369 -13.547 3.925 1.00 94.69 128 ALA A CA 1
ATOM 926 C C . ALA A 1 128 ? -8.859 -13.923 3.765 1.00 94.69 128 ALA A C 1
ATOM 928 O O . ALA A 1 128 ? -9.328 -14.868 4.392 1.00 94.69 128 ALA A O 1
ATOM 929 N N . GLY A 1 129 ? -9.637 -13.174 2.965 1.00 94.38 129 GLY A N 1
ATOM 930 C CA . GLY A 1 129 ? -11.066 -13.430 2.755 1.00 94.38 129 GLY A CA 1
ATOM 931 C C . GLY A 1 129 ? -11.925 -13.173 3.996 1.00 94.38 129 GLY A C 1
ATOM 932 O O . GLY A 1 129 ? -13.019 -13.724 4.121 1.00 94.38 129 GLY A O 1
ATOM 933 N N . ARG A 1 130 ? -11.437 -12.357 4.935 1.00 95.81 130 ARG A N 1
ATOM 934 C CA . ARG A 1 130 ? -12.130 -12.031 6.181 1.00 95.81 130 ARG A CA 1
ATOM 935 C C . ARG A 1 130 ? -12.956 -10.759 6.016 1.00 95.81 130 ARG A C 1
ATOM 937 O O . ARG A 1 130 ? -12.420 -9.746 5.560 1.00 95.81 130 ARG A O 1
ATOM 944 N N . PRO A 1 131 ? -14.244 -10.775 6.399 1.00 97.06 131 PRO A N 1
ATOM 945 C CA . PRO A 1 131 ? -15.001 -9.544 6.481 1.00 97.06 131 PRO A CA 1
ATOM 946 C C . PRO A 1 131 ? -14.420 -8.655 7.583 1.00 97.06 131 PRO A C 1
ATOM 948 O O . PRO A 1 131 ? -13.984 -9.150 8.623 1.00 97.06 131 PRO A O 1
ATOM 951 N N . PHE A 1 132 ? -14.425 -7.347 7.360 1.00 97.69 132 PHE A N 1
ATOM 952 C CA . PHE A 1 132 ? -13.920 -6.383 8.331 1.00 97.69 132 PHE A CA 1
ATOM 953 C C . PHE A 1 132 ? -14.686 -5.063 8.272 1.00 97.69 132 PHE A C 1
ATOM 955 O O . PHE A 1 132 ? -15.336 -4.735 7.275 1.00 97.69 132 PHE A O 1
ATOM 962 N N . SER A 1 133 ? -14.563 -4.302 9.353 1.00 97.69 133 SER A N 1
ATOM 963 C CA . SER A 1 133 ? -15.041 -2.933 9.496 1.00 97.69 133 SER A CA 1
ATOM 964 C C . SER A 1 133 ? -14.018 -2.186 10.340 1.00 97.69 133 SER A C 1
ATOM 966 O O . SER A 1 133 ? -13.773 -2.584 11.475 1.00 97.69 133 SER A O 1
ATOM 968 N N . VAL A 1 134 ? -13.383 -1.160 9.782 1.00 97.06 134 VAL A N 1
ATOM 969 C CA . VAL A 1 134 ? -12.314 -0.415 10.459 1.00 97.06 134 VAL A CA 1
ATOM 970 C C . VAL A 1 134 ? -12.311 1.042 10.010 1.00 97.06 134 VAL A C 1
ATOM 972 O O . VAL A 1 134 ? -12.618 1.349 8.857 1.00 97.06 134 VAL A O 1
ATOM 975 N N . GLU A 1 135 ? -11.994 1.953 10.925 1.00 95.69 135 GLU A N 1
ATOM 976 C CA . GLU A 1 135 ? -11.811 3.367 10.611 1.00 95.69 135 GLU A CA 1
ATOM 977 C C . GLU A 1 135 ? -10.359 3.649 10.244 1.00 95.69 135 GLU A C 1
ATOM 979 O O . GLU A 1 135 ? -9.441 3.330 10.995 1.00 95.69 135 GLU A O 1
ATOM 984 N N . LEU A 1 136 ? -10.146 4.294 9.103 1.00 95.19 136 LEU A N 1
ATOM 985 C CA . LEU A 1 136 ? -8.817 4.658 8.634 1.00 95.19 136 LEU A CA 1
ATOM 986 C C . LEU A 1 136 ? -8.681 6.177 8.605 1.00 95.19 136 LEU A C 1
ATOM 988 O O . LEU A 1 136 ? -9.645 6.897 8.334 1.00 95.19 136 LEU A O 1
ATOM 992 N N . LEU A 1 137 ? -7.467 6.664 8.850 1.00 93.25 137 LEU A N 1
ATOM 993 C CA . LEU A 1 137 ? -7.141 8.083 8.786 1.00 93.25 137 LEU A CA 1
ATOM 994 C C . LEU A 1 137 ? -6.394 8.389 7.474 1.00 93.25 137 LEU A C 1
ATOM 996 O O . LEU A 1 137 ? -5.286 7.883 7.281 1.00 93.25 137 LEU A O 1
ATOM 1000 N N . PRO A 1 138 ? -6.970 9.191 6.558 1.00 91.88 138 PRO A N 1
ATOM 1001 C CA . PRO A 1 138 ? -6.264 9.676 5.379 1.00 91.88 138 PRO A CA 1
ATOM 1002 C C . PRO A 1 138 ? -5.050 10.527 5.757 1.00 91.88 138 PRO A C 1
ATOM 1004 O O . PRO A 1 138 ? -5.069 11.263 6.744 1.00 91.88 138 PRO A O 1
ATOM 1007 N N . ARG A 1 139 ? -4.017 10.477 4.917 1.00 88.31 139 ARG A N 1
ATOM 1008 C CA . ARG A 1 139 ? -2.787 11.255 5.055 1.00 88.31 139 ARG A CA 1
ATOM 1009 C C . ARG A 1 139 ? -2.505 12.002 3.760 1.00 88.31 139 ARG A C 1
ATOM 1011 O O . ARG A 1 139 ? -2.562 11.394 2.695 1.00 88.31 139 ARG A O 1
ATOM 1018 N N . ALA A 1 140 ? -2.156 13.286 3.847 1.00 84.75 140 ALA A N 1
ATOM 1019 C CA . ALA A 1 140 ? -1.822 14.101 2.674 1.00 84.75 140 ALA A CA 1
ATOM 1020 C C . ALA A 1 140 ? -2.932 14.064 1.590 1.00 84.75 140 ALA A C 1
ATOM 1022 O O . ALA A 1 140 ? -2.662 13.863 0.406 1.00 84.75 140 ALA A O 1
ATOM 1023 N N . GLY A 1 141 ? -4.200 14.140 2.013 1.00 88.12 141 GLY A N 1
ATOM 1024 C CA . GLY A 1 141 ? -5.383 14.066 1.144 1.00 88.12 141 GLY A CA 1
ATOM 1025 C C . GLY A 1 141 ? -5.667 12.688 0.525 1.00 88.12 141 GLY A C 1
ATOM 1026 O O . GLY A 1 141 ? -6.478 12.574 -0.402 1.00 88.12 141 GLY A O 1
ATOM 1027 N N . VAL A 1 142 ? -4.991 11.634 0.992 1.00 91.12 142 VAL A N 1
ATOM 1028 C CA . VAL A 1 142 ? -5.062 10.295 0.403 1.00 91.12 142 VAL A CA 1
ATOM 1029 C C . VAL A 1 142 ? -5.254 9.229 1.478 1.00 91.12 142 VAL A C 1
ATOM 1031 O O . VAL A 1 142 ? -4.506 9.123 2.447 1.00 91.12 142 VAL A O 1
ATOM 1034 N N . LEU A 1 143 ? -6.253 8.378 1.277 1.00 94.56 143 LEU A N 1
ATOM 103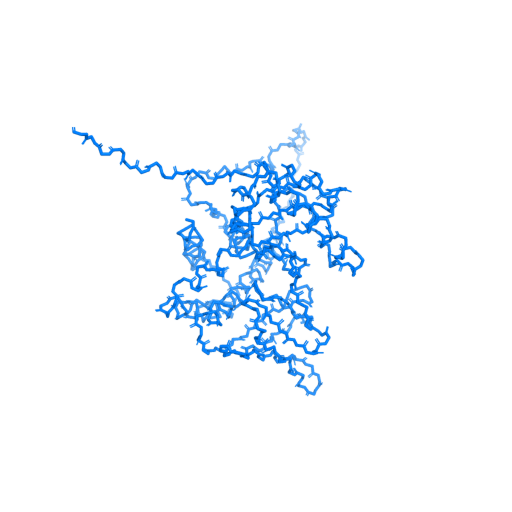5 C CA . LEU A 1 143 ? -6.416 7.128 1.999 1.00 94.56 143 LEU A CA 1
ATOM 1036 C C . LEU A 1 143 ? -5.723 6.007 1.215 1.00 94.56 143 LEU A C 1
ATOM 1038 O O . LEU A 1 143 ? -6.297 5.455 0.274 1.00 94.56 143 LEU A O 1
ATOM 1042 N N . ALA A 1 144 ? -4.478 5.699 1.573 1.00 94.31 144 ALA A N 1
ATOM 1043 C CA . ALA A 1 144 ? -3.715 4.626 0.942 1.00 94.31 144 ALA A CA 1
ATOM 1044 C C . ALA A 1 144 ? -4.169 3.246 1.441 1.00 94.31 144 ALA A C 1
ATOM 1046 O O . ALA A 1 144 ? -4.327 3.032 2.642 1.00 94.31 144 ALA A O 1
ATOM 1047 N N . LEU A 1 145 ? -4.352 2.308 0.510 1.00 95.12 145 LEU A N 1
ATOM 1048 C CA . LEU A 1 145 ? -4.672 0.905 0.765 1.00 95.12 145 LEU A CA 1
ATOM 1049 C C . LEU A 1 145 ? -3.536 0.050 0.177 1.00 95.12 145 LEU A C 1
ATOM 1051 O O . LEU A 1 145 ? -3.510 -0.170 -1.043 1.00 95.12 145 LEU A O 1
ATOM 1055 N N . PRO A 1 146 ? -2.576 -0.404 1.007 1.00 91.56 146 PRO A N 1
ATOM 1056 C CA . PRO A 1 146 ? -1.371 -1.069 0.526 1.00 91.56 146 PRO A CA 1
ATOM 1057 C C . PRO A 1 146 ? -1.654 -2.224 -0.440 1.00 91.56 146 PRO A C 1
ATOM 1059 O O . PRO A 1 146 ? -2.509 -3.078 -0.198 1.00 91.56 146 PRO A O 1
A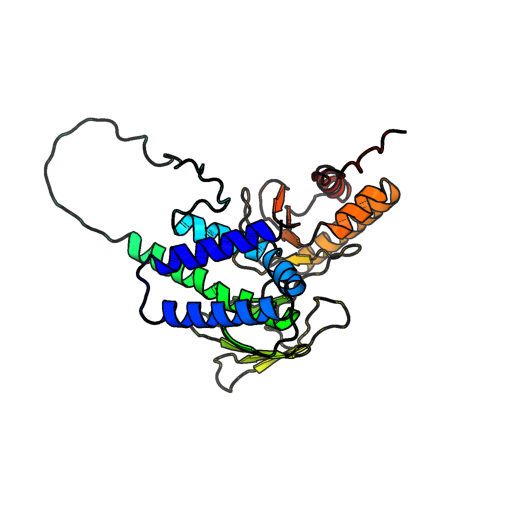TOM 1062 N N . ALA A 1 147 ? -0.921 -2.248 -1.556 1.00 85.38 147 ALA A N 1
ATOM 1063 C CA . ALA A 1 147 ? -1.061 -3.217 -2.649 1.00 85.38 147 ALA A CA 1
ATOM 1064 C C . ALA A 1 147 ? -2.431 -3.253 -3.367 1.00 85.38 147 ALA A C 1
ATOM 1066 O O . ALA A 1 147 ? -2.656 -4.154 -4.182 1.00 85.38 147 ALA A O 1
ATOM 1067 N N . LEU A 1 148 ? -3.342 -2.318 -3.075 1.00 91.56 148 LEU A N 1
ATOM 1068 C CA . LEU A 1 148 ? -4.658 -2.184 -3.711 1.00 91.56 148 LEU A CA 1
ATOM 1069 C C . LEU A 1 148 ? -4.758 -0.912 -4.564 1.00 91.56 148 LEU A C 1
ATOM 1071 O O . LEU A 1 148 ? -5.263 -0.958 -5.688 1.00 91.56 148 LEU A O 1
ATOM 1075 N N . GLY A 1 149 ? -4.306 0.218 -4.017 1.00 93.81 149 GLY A N 1
ATOM 1076 C CA . GLY A 1 149 ? -4.475 1.554 -4.588 1.00 93.81 149 GLY A CA 1
ATOM 1077 C C . GLY A 1 149 ? -4.732 2.579 -3.496 1.00 93.81 149 GLY A C 1
ATOM 1078 O O . GLY A 1 149 ? -4.312 2.403 -2.355 1.00 93.81 149 GLY A O 1
ATOM 1079 N N . ALA A 1 150 ? -5.427 3.656 -3.831 1.00 95.38 150 ALA A N 1
ATOM 1080 C CA . ALA A 1 150 ? -5.739 4.699 -2.870 1.00 95.38 150 ALA A CA 1
ATOM 1081 C C . ALA A 1 150 ? -7.065 5.395 -3.183 1.00 95.38 150 ALA A C 1
ATOM 1083 O O . ALA A 1 150 ? -7.596 5.294 -4.287 1.00 95.38 150 ALA A O 1
ATOM 1084 N N . VAL A 1 151 ? -7.597 6.130 -2.212 1.00 95.12 151 VAL A N 1
ATOM 1085 C CA . VAL A 1 151 ? -8.757 7.007 -2.398 1.00 95.12 151 VAL A CA 1
ATOM 1086 C C . VAL A 1 151 ? -8.377 8.439 -2.065 1.00 95.12 151 VAL A C 1
ATOM 1088 O O . VAL A 1 151 ? -7.837 8.699 -0.996 1.00 95.12 151 VAL A O 1
ATOM 1091 N N . ALA A 1 152 ? -8.698 9.380 -2.950 1.00 92.50 152 ALA A N 1
ATOM 1092 C CA . ALA A 1 152 ? -8.642 10.799 -2.618 1.00 92.50 152 ALA A CA 1
ATOM 1093 C C . ALA A 1 152 ? -9.704 11.112 -1.551 1.00 92.50 152 ALA A C 1
ATOM 1095 O O . ALA A 1 152 ? -10.907 10.975 -1.799 1.00 92.50 152 ALA A O 1
ATOM 1096 N N . ALA A 1 153 ? -9.262 11.518 -0.364 1.00 90.00 153 ALA A N 1
ATOM 1097 C CA . ALA A 1 153 ? -10.111 11.707 0.806 1.00 90.00 153 ALA A CA 1
ATOM 1098 C C . ALA A 1 153 ? -9.707 12.986 1.555 1.00 90.00 153 ALA A C 1
ATOM 1100 O O . ALA A 1 153 ? -8.524 13.318 1.587 1.00 90.00 153 ALA A O 1
ATOM 1101 N N . PRO A 1 154 ? -10.667 13.725 2.139 1.00 84.38 154 PRO A N 1
ATOM 1102 C CA . PRO A 1 154 ? -10.347 14.921 2.909 1.00 84.38 154 PRO A CA 1
ATOM 1103 C C . PRO A 1 154 ? -9.469 14.571 4.117 1.00 84.38 154 PRO A C 1
ATOM 1105 O O . PRO A 1 154 ? -9.638 13.523 4.740 1.00 84.38 154 PRO A O 1
ATOM 1108 N N . GLU A 1 155 ? -8.536 15.460 4.4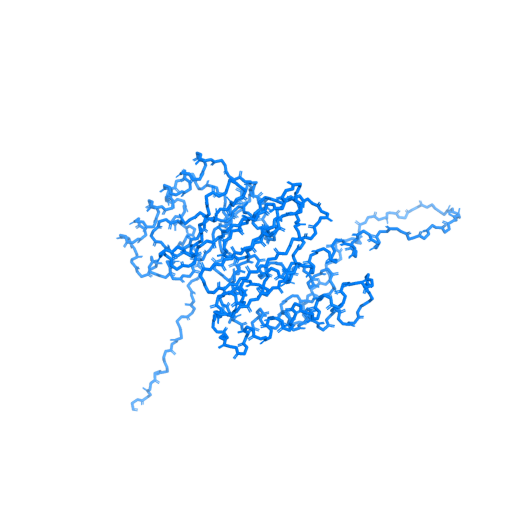44 1.00 84.62 155 GLU A N 1
ATOM 1109 C CA . GLU A 1 155 ? -7.685 15.316 5.624 1.00 84.62 155 GLU A CA 1
ATOM 1110 C C . GLU A 1 155 ? -8.463 15.538 6.921 1.00 84.62 155 GLU A C 1
ATOM 1112 O O . GLU A 1 155 ? -9.544 16.123 6.929 1.00 84.62 155 GLU A O 1
ATOM 1117 N N . GLY A 1 156 ? -7.900 15.064 8.034 1.00 82.56 156 GLY A N 1
ATOM 1118 C CA . GLY A 1 156 ? -8.424 15.332 9.375 1.00 82.56 156 GLY A CA 1
ATOM 1119 C C . GLY A 1 156 ? -9.682 14.546 9.753 1.00 82.56 156 GLY A C 1
ATOM 1120 O O . GLY A 1 156 ? -10.068 14.556 10.920 1.00 82.56 156 GLY A O 1
ATOM 1121 N N . HIS A 1 157 ? -10.289 13.813 8.818 1.00 87.25 157 HIS A N 1
ATOM 1122 C CA . HIS A 1 157 ? -11.472 13.003 9.084 1.00 87.25 157 HIS A CA 1
ATOM 1123 C C . HIS A 1 157 ? -11.201 11.516 8.898 1.00 87.25 157 HIS A C 1
ATOM 1125 O O . HIS A 1 157 ? -10.650 11.087 7.887 1.00 87.25 157 HIS A O 1
ATOM 1131 N N . ARG A 1 158 ? -11.655 10.715 9.864 1.00 91.31 158 ARG A N 1
ATOM 1132 C CA . ARG A 1 158 ? -11.652 9.259 9.732 1.00 91.31 158 ARG A CA 1
ATOM 1133 C C . ARG A 1 158 ? -12.679 8.809 8.707 1.00 91.31 158 ARG A C 1
ATOM 1135 O O . ARG A 1 158 ? -13.741 9.411 8.552 1.00 91.31 158 ARG A O 1
ATOM 1142 N N . VAL A 1 159 ? -12.336 7.734 8.018 1.00 94.31 159 VAL A N 1
ATOM 1143 C CA . VAL A 1 159 ? -13.132 7.129 6.958 1.00 94.31 159 VAL A CA 1
ATOM 1144 C C . VAL A 1 159 ? -13.421 5.695 7.364 1.00 94.31 159 VAL A C 1
ATOM 1146 O O . VAL A 1 159 ? -12.496 4.901 7.543 1.00 94.31 159 VAL A O 1
ATOM 1149 N N . LEU A 1 160 ? -14.701 5.353 7.495 1.00 95.75 160 LEU A N 1
ATOM 1150 C CA . LEU A 1 160 ? -15.101 3.974 7.745 1.00 95.75 160 LEU A CA 1
ATOM 1151 C C . LEU A 1 160 ? -14.902 3.156 6.468 1.00 95.75 160 LEU A C 1
ATOM 1153 O O . LEU A 1 160 ? -15.448 3.484 5.409 1.00 95.75 160 LEU A O 1
ATOM 1157 N N . VAL A 1 161 ? -14.149 2.068 6.580 1.00 97.50 161 VAL A N 1
ATOM 1158 C CA . VAL A 1 161 ? -13.937 1.104 5.507 1.00 97.50 161 VAL A CA 1
ATOM 1159 C C . VAL A 1 161 ? -14.473 -0.246 5.944 1.00 97.50 161 VAL A C 1
ATOM 1161 O O . VAL A 1 161 ? -14.048 -0.810 6.951 1.00 97.50 161 VAL A O 1
ATOM 1164 N N . THR A 1 162 ? -15.397 -0.782 5.155 1.00 97.94 162 THR A N 1
ATOM 1165 C CA . THR A 1 162 ? -15.906 -2.142 5.326 1.00 97.94 162 THR A CA 1
ATOM 1166 C C . THR A 1 162 ? -15.506 -2.984 4.133 1.00 97.94 162 THR A C 1
ATOM 1168 O O . THR A 1 162 ? -15.495 -2.508 2.997 1.00 97.94 162 THR A O 1
ATOM 1171 N N . GLY A 1 163 ? -15.160 -4.241 4.369 1.00 96.69 163 GLY A N 1
ATOM 1172 C CA . GLY A 1 163 ? -14.696 -5.121 3.311 1.00 96.69 163 GLY A CA 1
ATOM 1173 C C . GLY A 1 163 ? -15.215 -6.533 3.455 1.00 96.69 163 GLY A C 1
ATOM 1174 O O . GLY A 1 163 ? -15.466 -7.028 4.547 1.00 96.69 163 GLY A O 1
ATOM 1175 N N . THR A 1 164 ? -15.370 -7.163 2.304 1.00 95.00 164 THR A N 1
ATOM 1176 C CA . THR A 1 164 ? -15.615 -8.588 2.083 1.00 95.00 164 THR A CA 1
ATOM 1177 C C . THR A 1 164 ? -14.685 -9.026 0.956 1.00 95.00 164 THR A C 1
ATOM 1179 O O . THR A 1 164 ? -14.114 -8.173 0.276 1.00 95.00 164 THR A O 1
ATOM 1182 N N . THR A 1 165 ? -14.569 -10.325 0.697 1.00 89.44 165 THR A N 1
ATOM 1183 C CA . THR A 1 165 ? -13.656 -10.888 -0.314 1.00 89.44 165 THR A CA 1
ATOM 1184 C C . THR A 1 165 ? -13.706 -10.195 -1.684 1.00 89.44 165 THR A C 1
ATOM 1186 O O . THR A 1 165 ? -12.669 -10.066 -2.339 1.00 89.44 165 THR A O 1
ATOM 1189 N N . ASP A 1 166 ? -14.879 -9.713 -2.109 1.00 93.06 166 ASP A N 1
ATOM 1190 C CA . ASP A 1 166 ? -15.082 -9.160 -3.456 1.00 93.06 166 ASP A CA 1
ATOM 1191 C C . ASP A 1 166 ? -15.476 -7.680 -3.489 1.00 93.06 166 ASP A C 1
ATOM 1193 O O . ASP A 1 166 ? -15.458 -7.058 -4.557 1.00 93.06 166 ASP A O 1
ATOM 1197 N N . ILE A 1 167 ? -15.844 -7.105 -2.342 1.00 96.06 167 ILE A N 1
ATOM 1198 C CA . ILE A 1 167 ? -16.365 -5.739 -2.251 1.00 96.06 167 ILE A CA 1
ATOM 1199 C C . ILE A 1 167 ? -15.758 -5.028 -1.049 1.00 96.06 167 ILE A C 1
ATOM 1201 O O . ILE A 1 167 ? -15.867 -5.514 0.075 1.00 96.06 167 ILE A O 1
ATOM 1205 N N . VAL A 1 168 ? -15.227 -3.830 -1.287 1.00 97.50 168 VAL A N 1
ATOM 1206 C CA . VAL A 1 168 ? -14.839 -2.870 -0.247 1.00 97.50 168 VAL A CA 1
ATOM 1207 C C . VAL A 1 168 ? -15.702 -1.621 -0.390 1.00 97.50 168 VAL A C 1
ATOM 1209 O O . VAL A 1 168 ? -15.898 -1.123 -1.499 1.00 97.50 168 VAL A O 1
ATOM 1212 N N . ARG A 1 169 ? -16.236 -1.113 0.719 1.00 97.56 169 ARG A N 1
ATOM 1213 C CA . ARG A 1 169 ? -16.988 0.141 0.788 1.00 97.56 169 ARG A CA 1
ATOM 1214 C C . ARG A 1 169 ? -16.236 1.134 1.654 1.00 97.56 169 ARG A C 1
ATOM 1216 O O . ARG A 1 169 ? -15.806 0.797 2.752 1.00 97.56 169 ARG A O 1
ATOM 1223 N N . ILE A 1 170 ? -16.096 2.351 1.150 1.00 96.62 170 ILE A N 1
ATOM 1224 C CA . ILE A 1 170 ? -15.344 3.432 1.782 1.00 96.62 170 ILE A CA 1
ATOM 1225 C C . ILE A 1 170 ? -16.314 4.594 1.969 1.00 96.62 170 ILE A C 1
ATOM 1227 O O . ILE A 1 170 ? -16.774 5.184 0.990 1.00 96.62 170 ILE A O 1
ATOM 1231 N N . HIS A 1 171 ? -16.661 4.875 3.219 1.00 94.19 171 HIS A N 1
ATOM 1232 C CA . HIS A 1 171 ? -17.671 5.858 3.597 1.00 94.19 171 HIS A CA 1
ATOM 1233 C C . HIS A 1 171 ? -16.992 7.200 3.860 1.00 94.19 171 HIS A C 1
ATOM 1235 O O . HIS A 1 171 ? -16.443 7.431 4.939 1.00 94.19 171 HIS A O 1
ATOM 1241 N N . LEU A 1 172 ? -16.991 8.074 2.853 1.00 88.88 172 LEU A N 1
ATOM 1242 C CA . LEU A 1 172 ? -16.364 9.383 2.966 1.00 88.88 172 LEU A CA 1
ATOM 1243 C C . LEU A 1 172 ? -17.246 10.336 3.792 1.00 88.88 172 LEU A C 1
ATOM 1245 O O . LEU A 1 172 ? -18.458 10.398 3.569 1.00 88.88 172 LEU A O 1
ATOM 1249 N N . PRO A 1 173 ? -16.651 11.148 4.682 1.00 84.19 173 PRO A N 1
ATOM 1250 C CA . PRO A 1 173 ? -17.361 12.126 5.501 1.00 84.19 173 PRO A CA 1
ATOM 1251 C C . PRO A 1 173 ? -17.684 13.385 4.678 1.00 84.19 173 PRO A C 1
ATOM 1253 O O . PRO A 1 173 ? -17.171 14.470 4.932 1.00 84.19 173 PRO A O 1
ATOM 1256 N N . ARG A 1 174 ? -18.499 13.234 3.629 1.00 78.81 174 ARG A N 1
ATOM 1257 C CA . ARG A 1 174 ? -18.975 14.327 2.765 1.00 78.81 174 ARG A CA 1
ATOM 1258 C C . ARG A 1 174 ? -20.478 14.557 2.969 1.00 78.81 174 ARG A C 1
ATOM 1260 O O . ARG A 1 174 ? -21.192 13.594 3.267 1.00 78.81 174 ARG A O 1
ATOM 1267 N N . PRO A 1 175 ? -20.985 15.790 2.768 1.00 70.56 175 PRO A N 1
ATOM 1268 C CA . PRO A 1 175 ? -22.422 16.053 2.756 1.00 70.56 175 PRO A CA 1
ATOM 1269 C C . PRO A 1 175 ? -23.134 15.097 1.788 1.00 70.56 175 PRO A C 1
ATOM 1271 O O . PRO A 1 175 ? -22.733 14.980 0.632 1.00 70.56 175 PRO A O 1
ATOM 1274 N N . GLY A 1 176 ? -24.146 14.372 2.271 1.00 74.06 176 GLY A N 1
ATOM 1275 C CA . GLY A 1 176 ? -24.871 13.363 1.487 1.00 74.06 176 GLY A CA 1
ATOM 1276 C C . GLY A 1 176 ? -24.341 11.925 1.584 1.00 74.06 176 GLY A C 1
ATOM 1277 O O . GLY A 1 176 ? -24.917 11.043 0.957 1.00 74.06 176 GLY A O 1
ATOM 1278 N N . GLY A 1 177 ? -23.292 11.658 2.376 1.00 78.06 177 GLY A N 1
ATOM 1279 C CA . GLY A 1 177 ? -22.865 10.291 2.704 1.00 78.06 177 GLY A CA 1
ATOM 1280 C C . GLY A 1 177 ? -22.318 9.511 1.506 1.00 78.06 177 GLY A C 1
ATOM 1281 O O . GLY A 1 177 ? -22.801 8.424 1.194 1.00 78.06 177 GLY A O 1
ATOM 1282 N N . GLN A 1 178 ? -21.309 10.059 0.820 1.00 87.69 178 GLN A N 1
ATOM 1283 C CA . GLN A 1 178 ? -20.704 9.394 -0.337 1.00 87.69 178 GLN A CA 1
ATOM 1284 C C . GLN A 1 178 ? -20.043 8.068 0.065 1.00 87.69 178 GLN A C 1
ATOM 1286 O O . GLN A 1 178 ? -19.142 8.032 0.905 1.00 87.69 178 GLN A O 1
ATOM 1291 N N . VAL A 1 179 ? -20.443 6.986 -0.604 1.00 94.50 179 VAL A N 1
ATOM 1292 C CA . VAL A 1 179 ? -19.836 5.660 -0.450 1.00 94.50 179 VAL A CA 1
ATOM 1293 C C . VAL A 1 179 ? -19.155 5.260 -1.749 1.00 94.50 179 VAL A C 1
ATOM 1295 O O . VAL A 1 179 ? -19.807 5.078 -2.777 1.00 94.50 179 VAL A O 1
ATOM 1298 N N . ILE A 1 180 ? -17.839 5.075 -1.694 1.00 95.69 180 ILE A N 1
ATOM 1299 C CA . ILE A 1 180 ? -17.068 4.523 -2.807 1.00 95.69 180 ILE A CA 1
ATOM 1300 C C . ILE A 1 180 ? -17.095 3.003 -2.696 1.00 95.69 180 ILE A C 1
ATOM 1302 O O . ILE A 1 180 ? -16.754 2.445 -1.654 1.00 95.69 180 ILE A O 1
ATOM 1306 N N . VAL A 1 181 ? -17.472 2.329 -3.782 1.00 97.06 181 VAL A N 1
ATOM 1307 C CA . VAL A 1 181 ? -17.528 0.865 -3.845 1.00 97.06 181 VAL A CA 1
ATOM 1308 C C . VAL A 1 181 ? -16.410 0.350 -4.740 1.00 97.06 181 VAL A C 1
ATOM 1310 O O . VAL A 1 181 ? -16.446 0.525 -5.958 1.00 97.06 181 VAL A O 1
ATOM 1313 N N . LEU A 1 182 ? -15.429 -0.320 -4.139 1.00 96.88 182 LEU A N 1
ATOM 1314 C CA . LEU A 1 182 ? -14.393 -1.044 -4.863 1.00 96.88 182 LEU A CA 1
ATOM 1315 C C . LEU A 1 182 ? -14.850 -2.484 -5.080 1.00 96.88 182 LEU A C 1
ATOM 1317 O O . LEU A 1 182 ? -15.329 -3.144 -4.157 1.00 96.88 182 LEU A O 1
ATOM 1321 N N . ARG A 1 183 ? -14.664 -2.984 -6.297 1.00 96.06 183 ARG A N 1
ATOM 1322 C CA . ARG A 1 183 ? -14.936 -4.371 -6.670 1.00 96.06 183 ARG A CA 1
ATOM 1323 C C . ARG A 1 183 ? -13.654 -5.058 -7.093 1.00 96.06 183 ARG A C 1
ATOM 1325 O O . ARG A 1 183 ? -12.831 -4.471 -7.807 1.00 96.06 183 ARG A O 1
ATOM 1332 N N . ARG A 1 184 ? -13.510 -6.314 -6.685 1.00 93.06 184 ARG A N 1
ATOM 1333 C CA . ARG A 1 184 ? -12.404 -7.158 -7.121 1.00 93.06 184 ARG A CA 1
ATOM 1334 C C . ARG A 1 184 ? -12.462 -7.334 -8.639 1.00 93.06 184 ARG A C 1
ATOM 1336 O O . ARG A 1 184 ? -13.499 -7.650 -9.217 1.00 93.06 184 ARG A O 1
ATOM 1343 N N . GLY A 1 185 ? -11.346 -7.063 -9.302 1.00 88.25 185 GLY A N 1
ATOM 1344 C CA . GLY A 1 185 ? -11.183 -7.283 -10.730 1.00 88.25 185 GLY A CA 1
ATOM 1345 C C . GLY A 1 185 ? -10.881 -8.747 -11.047 1.00 88.25 185 GLY A C 1
ATOM 1346 O O . GLY A 1 185 ? -10.470 -9.521 -10.188 1.00 88.25 185 GLY A O 1
ATOM 1347 N N . TRP A 1 186 ? -11.017 -9.109 -12.323 1.00 83.38 186 TRP A N 1
ATOM 1348 C CA . TRP A 1 186 ? -10.722 -10.463 -12.805 1.00 83.38 186 TRP A CA 1
ATOM 1349 C C . TRP A 1 186 ? -9.239 -10.852 -12.673 1.00 83.38 186 TRP A C 1
ATOM 1351 O O . TRP A 1 186 ? -8.912 -12.029 -12.559 1.00 83.38 186 TRP A O 1
ATOM 1361 N N . ARG A 1 187 ? -8.325 -9.869 -12.687 1.00 80.19 187 ARG A N 1
ATOM 1362 C CA . ARG A 1 187 ? -6.903 -10.104 -12.409 1.00 80.19 187 ARG A CA 1
ATOM 1363 C C . ARG A 1 187 ? -6.671 -10.111 -10.897 1.00 80.19 187 ARG A C 1
ATOM 1365 O O . ARG A 1 187 ? -7.073 -9.148 -10.240 1.00 80.19 187 ARG A O 1
ATOM 1372 N N . PRO A 1 188 ? -5.962 -11.112 -10.349 1.00 75.44 188 PRO A N 1
ATOM 1373 C CA . PRO A 1 188 ? -5.582 -11.120 -8.941 1.00 75.44 188 PRO A CA 1
ATOM 1374 C C . PRO A 1 188 ? -4.884 -9.818 -8.526 1.00 75.44 188 PRO A C 1
ATOM 1376 O O . PRO A 1 188 ? -3.966 -9.360 -9.203 1.00 75.44 188 PRO A O 1
ATOM 1379 N N . GLY A 1 189 ? -5.324 -9.230 -7.411 1.00 77.75 189 GLY A N 1
ATOM 1380 C CA . GLY A 1 189 ? -4.756 -7.996 -6.855 1.00 77.75 189 GLY A CA 1
ATOM 1381 C C . GLY A 1 189 ? -5.236 -6.696 -7.507 1.00 77.75 189 GLY A C 1
ATOM 1382 O O . GLY A 1 189 ? -4.914 -5.628 -7.003 1.00 77.75 189 GLY A O 1
ATOM 1383 N N . VAL A 1 190 ? -6.028 -6.749 -8.583 1.00 85.56 190 VAL A N 1
ATOM 1384 C CA . VAL A 1 190 ? -6.581 -5.543 -9.216 1.00 85.56 190 VAL A CA 1
ATOM 1385 C C . VAL A 1 190 ? -7.960 -5.242 -8.644 1.00 85.56 190 VAL A C 1
ATOM 1387 O O . VAL A 1 190 ? -8.842 -6.095 -8.684 1.00 85.56 190 VAL A O 1
ATOM 1390 N N . TRP A 1 191 ? -8.167 -4.008 -8.192 1.00 92.19 191 TRP 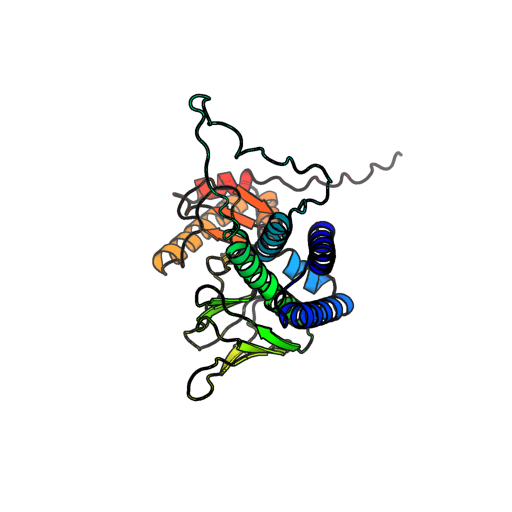A N 1
ATOM 1391 C CA . TRP A 1 191 ? -9.454 -3.499 -7.715 1.00 92.19 191 TRP A CA 1
ATOM 1392 C C . TRP A 1 191 ? -9.942 -2.349 -8.593 1.00 92.19 191 TRP A C 1
ATOM 1394 O O . TRP A 1 191 ? -9.148 -1.611 -9.185 1.00 92.19 191 TRP A O 1
ATOM 1404 N N . ARG A 1 192 ? -11.263 -2.231 -8.741 1.00 94.25 192 ARG A N 1
ATOM 1405 C CA . ARG A 1 192 ? -11.897 -1.276 -9.657 1.00 94.25 192 ARG A CA 1
ATOM 1406 C C . ARG A 1 192 ? -13.034 -0.534 -8.978 1.00 94.25 192 ARG A C 1
ATOM 1408 O O . ARG A 1 192 ? -13.785 -1.118 -8.207 1.00 94.25 192 ARG A O 1
ATOM 1415 N N . SER A 1 193 ? -13.193 0.725 -9.351 1.00 95.62 193 SER A N 1
ATOM 1416 C CA . SER A 1 193 ? -14.345 1.557 -9.024 1.00 95.62 193 SER A CA 1
ATOM 1417 C C . SER A 1 193 ? -14.596 2.511 -10.185 1.00 95.62 193 SER A C 1
ATOM 1419 O O . SER A 1 193 ? -13.661 2.848 -10.914 1.00 95.62 193 SER A O 1
ATOM 1421 N N . ALA A 1 194 ? -15.853 2.908 -10.364 1.00 92.94 194 ALA A N 1
ATOM 1422 C CA . ALA A 1 194 ? -16.230 3.973 -11.290 1.00 92.94 194 ALA A CA 1
ATOM 1423 C C . ALA A 1 194 ? -16.085 5.369 -10.657 1.00 92.94 194 ALA A C 1
ATOM 1425 O O . ALA A 1 194 ? -16.164 6.367 -11.367 1.00 92.94 194 ALA A O 1
ATOM 1426 N N . ASP A 1 195 ? -15.884 5.446 -9.336 1.00 94.25 195 ASP A N 1
ATOM 1427 C CA . ASP A 1 195 ? -15.732 6.721 -8.638 1.00 94.25 195 ASP A CA 1
ATOM 1428 C C . ASP A 1 195 ? -14.389 7.383 -9.003 1.00 94.25 195 ASP A C 1
ATOM 1430 O O . ASP A 1 195 ? -13.344 6.735 -8.886 1.00 94.25 195 ASP A O 1
ATOM 1434 N N . PRO A 1 196 ? -14.376 8.666 -9.405 1.00 92.31 196 PRO A N 1
ATOM 1435 C CA . PRO A 1 196 ? -13.153 9.363 -9.809 1.00 92.31 196 PRO A CA 1
ATOM 1436 C C . PRO A 1 196 ? -12.158 9.587 -8.662 1.00 92.31 196 PRO A C 1
ATOM 1438 O O . PRO A 1 196 ? -10.984 9.861 -8.914 1.00 92.31 196 PRO A O 1
ATOM 1441 N N . SER A 1 197 ? -12.601 9.465 -7.408 1.00 92.62 197 SER A N 1
ATOM 1442 C CA . SER A 1 197 ? -11.733 9.540 -6.230 1.00 92.62 197 SER A CA 1
ATOM 1443 C C . SER A 1 197 ? -10.922 8.252 -6.036 1.00 92.62 197 SER A C 1
ATOM 1445 O O . SER A 1 197 ? -9.968 8.264 -5.262 1.00 92.62 197 SER A O 1
ATOM 1447 N N . TRP A 1 198 ? -11.265 7.147 -6.717 1.00 95.50 198 TRP A N 1
ATOM 1448 C CA . TRP A 1 198 ? -10.462 5.922 -6.714 1.00 95.50 198 TRP A CA 1
ATOM 1449 C C . TRP A 1 198 ? -9.208 6.084 -7.575 1.00 95.50 198 TRP A C 1
ATOM 1451 O O . TRP A 1 198 ? -9.264 6.396 -8.766 1.00 95.50 198 TRP A O 1
ATOM 1461 N N . LEU A 1 199 ? -8.060 5.816 -6.965 1.00 94.31 199 LEU A N 1
ATOM 1462 C CA . LEU A 1 199 ? -6.738 5.897 -7.562 1.00 94.31 199 LEU A CA 1
ATOM 1463 C C . LEU A 1 199 ? -6.171 4.472 -7.664 1.00 94.31 199 LEU A C 1
ATOM 1465 O O . LEU A 1 199 ? -5.662 3.940 -6.677 1.00 94.31 199 LEU A O 1
ATOM 1469 N N . PRO A 1 200 ? -6.280 3.805 -8.827 1.00 92.81 200 PRO A N 1
ATOM 1470 C CA . PRO A 1 200 ? -5.745 2.461 -8.985 1.00 92.81 200 PRO A CA 1
ATOM 1471 C C . PRO A 1 200 ? -4.222 2.490 -9.145 1.00 92.81 200 PRO A C 1
ATOM 1473 O O . PRO A 1 200 ? -3.690 3.356 -9.843 1.00 92.81 200 PRO A O 1
ATOM 1476 N N . LEU A 1 201 ? -3.543 1.470 -8.612 1.00 92.19 201 LEU A N 1
ATOM 1477 C CA . LEU A 1 201 ? -2.157 1.162 -8.987 1.00 92.19 201 LEU A CA 1
ATOM 1478 C C . LEU A 1 201 ? -2.055 0.900 -10.495 1.00 92.19 201 LEU A C 1
ATOM 1480 O O . LEU A 1 201 ? -3.048 0.590 -11.163 1.00 92.19 201 LEU A O 1
ATOM 1484 N N . HIS A 1 202 ? -0.851 1.009 -11.052 1.00 92.00 202 HIS A N 1
ATOM 1485 C CA . HIS A 1 202 ? -0.639 0.925 -12.495 1.00 92.00 202 HIS A CA 1
ATOM 1486 C C . HIS A 1 202 ? 0.066 -0.383 -12.880 1.00 92.00 202 HIS A C 1
ATOM 1488 O O . HIS A 1 202 ? 1.289 -0.454 -12.801 1.00 92.00 202 HIS A O 1
ATOM 1494 N N . PRO A 1 203 ? -0.655 -1.428 -13.342 1.00 90.88 203 PRO A N 1
ATOM 1495 C CA . PRO A 1 203 ? -0.020 -2.680 -13.738 1.00 90.88 203 PRO A CA 1
ATOM 1496 C C . PRO A 1 203 ? 0.965 -2.469 -14.887 1.00 90.88 203 PRO A C 1
ATOM 1498 O O . PRO A 1 203 ? 0.635 -1.809 -15.886 1.00 90.88 203 PRO A O 1
ATOM 1501 N N . LEU A 1 204 ? 2.144 -3.067 -14.754 1.00 90.44 204 LEU A N 1
ATOM 1502 C CA . LEU A 1 204 ? 3.170 -3.093 -15.785 1.00 90.44 204 LEU A CA 1
ATOM 1503 C C . LEU A 1 204 ? 3.029 -4.372 -16.634 1.00 90.44 204 LEU A C 1
ATOM 1505 O O . LEU A 1 204 ? 2.634 -5.420 -16.120 1.00 90.44 204 LEU A O 1
ATOM 1509 N N . PRO A 1 205 ? 3.266 -4.305 -17.956 1.00 87.62 205 PRO A N 1
ATOM 1510 C CA . PRO A 1 205 ? 3.136 -5.470 -18.830 1.00 87.62 205 PRO A CA 1
ATOM 1511 C C . PRO A 1 205 ? 4.214 -6.528 -18.540 1.00 87.62 205 PRO A C 1
ATOM 1513 O O . PRO A 1 205 ? 5.306 -6.200 -18.091 1.00 87.62 205 PRO A O 1
ATOM 1516 N N . GLY A 1 206 ? 3.912 -7.800 -18.815 1.00 77.38 206 GLY A N 1
ATOM 1517 C CA . GLY A 1 206 ? 4.897 -8.891 -18.749 1.00 77.38 206 GLY A CA 1
ATOM 1518 C C . GLY A 1 206 ? 5.327 -9.334 -17.344 1.00 77.38 206 GLY A C 1
ATOM 1519 O O . GLY A 1 206 ? 6.154 -10.228 -17.233 1.00 77.38 206 GLY A O 1
ATOM 1520 N N . ALA A 1 207 ? 4.779 -8.755 -16.271 1.00 72.19 207 ALA A N 1
ATOM 1521 C CA . ALA A 1 207 ? 5.125 -9.117 -14.896 1.00 72.19 207 ALA A CA 1
ATOM 1522 C C . ALA A 1 207 ? 3.931 -8.952 -13.941 1.00 72.19 207 ALA A C 1
ATOM 1524 O O . ALA A 1 207 ? 2.898 -8.380 -14.293 1.00 72.19 207 ALA A O 1
ATOM 1525 N N . ARG A 1 208 ? 4.092 -9.413 -12.693 1.00 81.94 208 ARG A N 1
ATOM 1526 C CA . ARG A 1 208 ? 3.172 -9.088 -11.582 1.00 81.94 208 ARG A CA 1
ATOM 1527 C C . ARG A 1 208 ? 3.412 -7.684 -11.014 1.00 81.94 208 ARG A C 1
ATOM 1529 O O . ARG A 1 208 ? 2.710 -7.282 -10.091 1.00 81.94 208 ARG A O 1
ATOM 1536 N N . ALA A 1 209 ? 4.406 -6.974 -11.546 1.00 87.94 209 ALA A N 1
ATOM 1537 C CA . ALA A 1 209 ? 4.820 -5.671 -11.072 1.00 87.94 209 ALA A CA 1
ATOM 1538 C C . ALA A 1 209 ? 3.751 -4.596 -11.321 1.00 87.94 209 ALA A C 1
ATOM 1540 O O . ALA A 1 209 ? 3.108 -4.541 -12.376 1.00 87.94 209 ALA A O 1
ATOM 1541 N N . VAL A 1 210 ? 3.605 -3.704 -10.351 1.00 91.50 210 VAL A N 1
ATOM 1542 C CA . VAL A 1 210 ? 2.840 -2.461 -10.473 1.00 91.50 210 VAL A CA 1
ATOM 1543 C C . VAL A 1 210 ? 3.781 -1.271 -10.373 1.00 91.50 210 VAL A C 1
ATOM 1545 O O . VAL A 1 210 ? 4.808 -1.347 -9.710 1.00 91.50 210 VAL A O 1
ATOM 1548 N N . LEU A 1 211 ? 3.435 -0.175 -11.031 1.00 92.81 211 LEU A N 1
ATOM 1549 C CA . LEU A 1 211 ? 4.026 1.132 -10.792 1.00 92.81 211 LEU A CA 1
ATOM 1550 C C . LEU A 1 211 ? 3.178 1.831 -9.719 1.00 92.81 211 LEU A C 1
ATOM 1552 O O . LEU A 1 211 ? 1.973 2.015 -9.926 1.00 92.81 211 LEU A O 1
ATOM 1556 N N . ASP A 1 212 ? 3.795 2.157 -8.584 1.00 92.44 212 ASP A N 1
ATOM 1557 C CA . ASP A 1 212 ? 3.136 2.738 -7.407 1.00 92.44 212 ASP A CA 1
ATOM 1558 C C . ASP A 1 212 ? 3.667 4.145 -7.130 1.00 92.44 212 ASP A C 1
ATOM 1560 O O . ASP A 1 212 ? 4.774 4.328 -6.628 1.00 92.44 212 ASP A O 1
ATOM 1564 N N . ASP A 1 213 ? 2.859 5.141 -7.476 1.00 93.00 213 ASP A N 1
ATOM 1565 C CA . ASP A 1 213 ? 3.071 6.566 -7.224 1.00 93.00 213 ASP A CA 1
ATOM 1566 C C . ASP A 1 213 ? 2.097 7.123 -6.165 1.00 93.00 213 ASP A C 1
ATOM 1568 O O . ASP A 1 213 ? 1.935 8.343 -6.056 1.00 93.00 213 ASP A O 1
ATOM 1572 N N . LEU A 1 214 ? 1.433 6.247 -5.394 1.00 91.50 214 LEU A N 1
ATOM 1573 C CA . LEU A 1 214 ? 0.303 6.609 -4.527 1.00 91.50 214 LEU A CA 1
ATOM 1574 C C . LEU A 1 214 ? 0.616 6.517 -3.033 1.00 91.50 214 LEU A C 1
ATOM 1576 O O . LEU A 1 214 ? 0.226 7.408 -2.282 1.00 91.50 214 LEU A O 1
ATOM 1580 N N . ASP A 1 215 ? 1.348 5.492 -2.597 1.00 87.50 215 ASP A N 1
ATOM 1581 C CA . ASP A 1 215 ? 1.536 5.212 -1.168 1.00 87.50 215 ASP A CA 1
ATOM 1582 C C . ASP A 1 215 ? 2.411 6.261 -0.432 1.00 87.50 215 ASP A C 1
ATOM 1584 O O . ASP A 1 215 ? 3.494 6.595 -0.915 1.00 87.50 215 ASP A O 1
ATOM 1588 N N . PRO A 1 216 ? 2.003 6.803 0.729 1.00 87.50 216 PRO A N 1
ATOM 1589 C CA . PRO A 1 216 ? 2.771 7.825 1.445 1.00 87.50 216 PRO A CA 1
ATOM 1590 C C . PRO A 1 216 ? 4.113 7.334 2.017 1.00 87.50 216 PRO A C 1
ATOM 1592 O O . PRO A 1 216 ? 4.967 8.163 2.319 1.00 87.50 216 PRO A O 1
ATOM 1595 N N . PHE A 1 217 ? 4.328 6.023 2.145 1.00 87.94 217 PHE A N 1
ATOM 1596 C CA . PHE A 1 217 ? 5.556 5.426 2.684 1.00 87.94 217 PHE A CA 1
ATOM 1597 C C . PHE A 1 217 ? 6.504 4.928 1.583 1.00 87.94 217 PHE A C 1
ATOM 1599 O O . PHE A 1 217 ? 7.301 4.008 1.782 1.00 87.94 217 PHE A O 1
ATOM 1606 N N . ARG A 1 218 ? 6.453 5.564 0.403 1.00 84.38 218 ARG A N 1
ATOM 1607 C CA . ARG A 1 218 ? 7.467 5.447 -0.659 1.00 84.38 218 ARG A CA 1
ATOM 1608 C C . ARG A 1 218 ? 8.770 6.103 -0.189 1.00 84.38 218 ARG A C 1
ATOM 1610 O O . ARG A 1 218 ? 9.078 7.213 -0.599 1.00 84.38 218 ARG A O 1
ATOM 1617 N N . ALA A 1 219 ? 9.516 5.444 0.692 1.00 69.81 219 ALA A N 1
ATOM 1618 C CA . ALA A 1 219 ? 10.758 5.965 1.263 1.00 69.81 219 ALA A CA 1
ATOM 1619 C C . ALA A 1 219 ? 11.986 5.279 0.628 1.00 69.81 219 ALA A C 1
ATOM 1621 O O . ALA A 1 219 ? 12.465 4.274 1.159 1.00 69.81 219 ALA A O 1
ATOM 1622 N N . PRO A 1 220 ? 12.496 5.762 -0.521 1.00 68.69 220 PRO A N 1
ATOM 1623 C CA . PRO A 1 220 ? 13.772 5.293 -1.045 1.00 68.69 220 PRO A CA 1
ATOM 1624 C C . PRO A 1 220 ? 14.894 5.643 -0.062 1.00 68.69 220 PRO A C 1
ATOM 1626 O O . PRO A 1 220 ? 14.883 6.713 0.542 1.00 68.69 220 PRO A O 1
ATOM 1629 N N . ALA A 1 221 ? 15.897 4.770 0.062 1.00 68.25 221 ALA A N 1
ATOM 1630 C CA . ALA A 1 221 ? 17.105 5.093 0.825 1.00 68.25 221 ALA A CA 1
ATOM 1631 C C . ALA A 1 221 ? 17.854 6.288 0.206 1.00 68.25 221 ALA A C 1
ATOM 1633 O O . ALA A 1 221 ? 18.370 7.128 0.932 1.00 68.25 221 ALA A O 1
ATOM 1634 N N . ASN A 1 222 ? 17.858 6.372 -1.131 1.00 76.38 222 ASN A N 1
ATOM 1635 C CA . ASN A 1 222 ? 18.469 7.443 -1.913 1.00 76.38 222 ASN A CA 1
ATOM 1636 C C . ASN A 1 222 ? 17.512 7.881 -3.034 1.00 76.38 222 ASN A C 1
ATOM 1638 O O . ASN A 1 222 ? 17.128 7.054 -3.863 1.00 76.38 222 ASN A O 1
ATOM 1642 N N . GLY A 1 223 ? 17.174 9.171 -3.093 1.00 83.44 223 GLY A N 1
ATOM 1643 C CA . GLY A 1 223 ? 16.362 9.770 -4.160 1.00 83.44 223 GLY A CA 1
ATOM 1644 C C . GLY A 1 223 ? 15.061 10.409 -3.677 1.00 83.44 223 GLY A C 1
ATOM 1645 O O . GLY A 1 223 ? 14.698 10.327 -2.505 1.00 83.44 223 GLY A O 1
ATOM 1646 N N . THR A 1 224 ? 14.346 11.033 -4.609 1.00 88.81 224 THR A N 1
ATOM 1647 C CA . THR A 1 224 ? 13.094 11.750 -4.343 1.00 88.81 224 THR A CA 1
ATOM 1648 C C . THR A 1 224 ? 11.942 11.025 -5.029 1.00 88.81 224 THR A C 1
ATOM 1650 O O . THR A 1 224 ? 11.949 10.925 -6.259 1.00 88.81 224 THR A O 1
ATOM 1653 N N . PRO A 1 225 ? 10.946 10.510 -4.283 1.00 89.44 225 PRO A N 1
ATOM 1654 C CA . PRO A 1 225 ? 9.765 9.893 -4.873 1.00 89.44 225 PRO A CA 1
ATOM 1655 C C . PRO A 1 225 ? 9.067 10.840 -5.840 1.00 89.44 225 PRO A C 1
ATOM 1657 O O . PRO A 1 225 ? 8.875 12.018 -5.542 1.00 89.44 225 PRO A O 1
ATOM 1660 N N . ALA A 1 226 ? 8.639 10.306 -6.979 1.00 90.88 226 ALA A N 1
ATOM 1661 C CA . ALA A 1 226 ? 7.788 11.047 -7.884 1.00 90.88 226 ALA A CA 1
ATOM 1662 C C . ALA A 1 226 ? 6.458 11.387 -7.211 1.00 90.88 226 ALA A C 1
ATOM 1664 O O . ALA A 1 226 ? 5.888 10.593 -6.445 1.00 90.88 226 ALA A O 1
ATOM 1665 N N . GLY A 1 227 ? 5.949 12.572 -7.546 1.00 90.06 227 GLY A N 1
ATOM 1666 C CA . GLY A 1 227 ? 4.548 12.889 -7.320 1.00 90.06 227 GLY A CA 1
ATOM 1667 C C . GLY A 1 227 ? 3.651 11.999 -8.181 1.00 90.06 227 GLY A C 1
ATOM 1668 O O . GLY A 1 227 ? 4.118 11.162 -8.962 1.00 90.06 227 GLY A O 1
ATOM 1669 N N . ARG A 1 228 ? 2.338 12.213 -8.084 1.00 90.94 228 ARG A N 1
ATOM 1670 C CA . ARG A 1 228 ? 1.381 11.486 -8.921 1.00 90.94 228 ARG A CA 1
ATOM 1671 C C . ARG A 1 228 ? 1.730 11.672 -10.399 1.00 90.94 228 ARG A C 1
ATOM 1673 O O . ARG A 1 228 ? 1.749 12.788 -10.925 1.00 90.94 228 ARG A O 1
ATOM 1680 N N . LEU A 1 229 ? 1.986 10.565 -11.082 1.00 92.81 229 LEU A N 1
ATOM 1681 C CA . LEU A 1 229 ? 2.427 10.555 -12.461 1.00 92.81 229 LEU A CA 1
ATOM 1682 C C . LEU A 1 229 ? 1.287 10.980 -13.374 1.00 92.81 229 LEU A C 1
ATOM 1684 O O . LEU A 1 229 ? 0.186 10.434 -13.324 1.00 92.81 229 LEU A O 1
ATOM 1688 N N . GLN A 1 230 ? 1.577 11.894 -14.293 1.00 92.69 230 GLN A N 1
ATOM 1689 C CA . GLN A 1 230 ? 0.640 12.279 -15.345 1.00 92.69 230 GLN A CA 1
ATOM 1690 C C . GLN A 1 230 ? 0.429 11.140 -16.361 1.00 92.69 230 GLN A C 1
ATOM 1692 O O . GLN A 1 230 ? 1.345 10.334 -16.571 1.00 92.69 230 GLN A O 1
ATOM 1697 N N . PRO A 1 231 ? -0.731 11.071 -17.050 1.00 93.88 231 PRO A N 1
ATOM 1698 C CA . PRO A 1 231 ? -1.042 9.996 -17.999 1.00 93.88 231 PRO A CA 1
ATOM 1699 C C . PRO A 1 231 ? 0.065 9.713 -19.025 1.00 93.88 231 PRO A C 1
ATOM 1701 O O . PRO A 1 231 ? 0.419 8.553 -19.235 1.00 93.88 231 PRO A O 1
ATOM 1704 N N . ALA A 1 232 ? 0.674 10.755 -19.598 1.00 93.88 232 ALA A N 1
ATOM 1705 C CA . ALA A 1 232 ? 1.761 10.617 -20.567 1.00 93.88 232 ALA A CA 1
ATOM 1706 C C . ALA A 1 232 ? 3.009 9.939 -19.970 1.00 93.88 232 ALA A C 1
ATOM 1708 O O . ALA A 1 232 ? 3.582 9.030 -20.575 1.00 93.88 232 ALA A O 1
ATOM 1709 N N . ARG A 1 233 ? 3.399 10.317 -18.744 1.00 94.25 233 ARG A N 1
ATOM 1710 C CA . ARG A 1 233 ? 4.549 9.719 -18.047 1.00 94.25 233 ARG A CA 1
ATOM 1711 C C . ARG A 1 233 ? 4.282 8.254 -17.700 1.00 94.25 233 ARG A C 1
ATOM 1713 O O . ARG A 1 233 ? 5.168 7.422 -17.879 1.00 94.25 233 ARG A O 1
ATOM 1720 N N . ARG A 1 234 ? 3.048 7.913 -17.306 1.00 94.44 234 ARG A N 1
ATOM 1721 C CA . ARG A 1 234 ? 2.624 6.520 -17.062 1.00 94.44 234 ARG A CA 1
ATOM 1722 C C . ARG A 1 234 ? 2.679 5.659 -18.323 1.00 94.44 234 ARG A C 1
ATOM 1724 O O . ARG A 1 234 ? 3.128 4.516 -18.268 1.00 94.44 234 ARG A O 1
ATOM 1731 N N . LEU A 1 235 ? 2.243 6.194 -19.465 1.00 94.31 235 LEU A N 1
ATOM 1732 C CA . LEU A 1 235 ? 2.340 5.492 -20.748 1.00 94.31 235 LEU A CA 1
ATOM 1733 C C . LEU A 1 235 ? 3.798 5.239 -21.136 1.00 94.31 235 LEU A C 1
ATOM 1735 O O . LEU A 1 235 ? 4.130 4.130 -21.553 1.00 94.31 235 LEU A O 1
ATOM 1739 N N . ARG A 1 236 ? 4.678 6.226 -20.930 1.00 94.12 236 ARG A N 1
ATOM 1740 C CA . ARG A 1 236 ? 6.113 6.068 -21.193 1.00 94.12 236 ARG A CA 1
ATOM 1741 C C . ARG A 1 236 ? 6.745 5.001 -20.296 1.00 94.12 236 ARG A C 1
ATOM 1743 O O . ARG A 1 236 ? 7.453 4.146 -20.818 1.00 94.12 236 ARG A O 1
ATOM 1750 N N . TRP A 1 237 ? 6.420 4.979 -19.002 1.00 94.62 237 TRP A N 1
ATOM 1751 C CA . TRP A 1 237 ? 6.818 3.901 -18.085 1.00 94.62 237 TRP A CA 1
ATOM 1752 C C . TRP A 1 237 ? 6.394 2.521 -18.588 1.00 94.62 237 TRP A C 1
ATOM 1754 O O . TRP A 1 237 ? 7.224 1.622 -18.706 1.00 94.62 237 TRP A O 1
ATOM 1764 N N . ARG A 1 238 ? 5.112 2.358 -18.940 1.00 94.19 238 ARG A N 1
ATOM 1765 C CA . ARG A 1 238 ? 4.579 1.087 -19.457 1.00 94.19 238 ARG A CA 1
ATOM 1766 C C . ARG A 1 238 ? 5.276 0.643 -20.741 1.00 94.19 238 ARG A C 1
ATOM 1768 O O . ARG A 1 238 ? 5.560 -0.544 -20.879 1.00 94.19 238 ARG A O 1
ATOM 1775 N N . LYS A 1 239 ? 5.549 1.577 -21.660 1.00 93.62 239 LYS A N 1
ATOM 1776 C CA . LYS A 1 239 ? 6.251 1.306 -22.924 1.00 93.62 239 LYS A CA 1
ATOM 1777 C C . LYS A 1 239 ? 7.678 0.827 -22.668 1.00 93.62 239 LYS A C 1
ATOM 1779 O O . LYS A 1 239 ? 8.032 -0.260 -23.109 1.00 93.62 239 LYS A O 1
ATOM 1784 N N . VAL A 1 240 ? 8.459 1.596 -21.908 1.00 93.31 240 VAL A N 1
ATOM 1785 C CA . VAL A 1 240 ? 9.861 1.269 -21.599 1.00 93.31 240 VAL A CA 1
ATOM 1786 C C . VAL A 1 240 ? 9.965 -0.060 -20.853 1.00 93.31 240 VAL A C 1
ATOM 1788 O O . VAL A 1 240 ? 10.806 -0.885 -21.197 1.00 93.31 240 VAL A O 1
ATOM 1791 N N . TRP A 1 241 ? 9.078 -0.307 -19.886 1.00 92.19 241 TRP A N 1
ATOM 1792 C CA . TRP A 1 241 ? 9.017 -1.579 -19.168 1.00 92.19 241 TRP A CA 1
ATOM 1793 C C . TRP A 1 241 ? 8.684 -2.759 -20.086 1.00 92.19 241 TRP A C 1
ATOM 1795 O O . TRP A 1 241 ? 9.365 -3.783 -20.049 1.00 92.19 241 TRP A O 1
ATOM 1805 N N . GLY A 1 242 ? 7.655 -2.624 -20.928 1.00 92.19 242 GLY A N 1
ATOM 1806 C CA . GLY A 1 242 ? 7.260 -3.678 -21.864 1.00 92.19 242 GLY A CA 1
ATOM 1807 C C . GLY A 1 242 ? 8.361 -4.016 -22.868 1.00 92.19 242 GLY A C 1
ATOM 1808 O O . GLY A 1 242 ? 8.641 -5.184 -23.112 1.00 92.19 242 GLY A O 1
ATOM 1809 N N . GLU A 1 243 ? 9.038 -3.002 -23.404 1.00 93.06 243 GLU A N 1
ATOM 1810 C CA . GLU A 1 243 ? 10.159 -3.194 -24.327 1.00 93.06 243 GLU A CA 1
ATOM 1811 C C . GLU A 1 243 ? 11.371 -3.836 -23.629 1.00 93.06 243 GLU A C 1
ATOM 1813 O O . GLU A 1 243 ? 11.999 -4.730 -24.198 1.00 93.06 243 GLU A O 1
ATOM 1818 N N . ALA A 1 244 ? 11.678 -3.432 -22.390 1.00 89.69 244 ALA A N 1
ATOM 1819 C CA . ALA A 1 244 ? 12.800 -3.976 -21.623 1.00 89.69 244 ALA A CA 1
ATOM 1820 C C . ALA A 1 244 ? 12.570 -5.435 -21.217 1.00 89.69 244 ALA A C 1
ATOM 1822 O O . ALA A 1 244 ? 13.468 -6.257 -21.367 1.00 89.69 244 ALA A O 1
ATOM 1823 N N . THR A 1 245 ? 11.366 -5.771 -20.750 1.00 89.06 245 THR A N 1
ATOM 1824 C CA . THR A 1 245 ? 10.998 -7.150 -20.387 1.00 89.06 245 THR A CA 1
ATOM 1825 C C . THR A 1 245 ? 10.956 -8.061 -21.608 1.00 89.06 245 THR A C 1
ATOM 1827 O O . THR A 1 245 ? 11.518 -9.147 -21.563 1.00 89.06 245 THR A O 1
ATOM 1830 N N . ALA A 1 246 ? 10.409 -7.601 -22.738 1.00 91.06 246 ALA A N 1
ATOM 1831 C CA . ALA A 1 246 ? 10.451 -8.364 -23.984 1.00 91.06 246 ALA A CA 1
ATOM 1832 C C . ALA A 1 246 ? 11.888 -8.591 -24.488 1.00 91.06 246 ALA A C 1
ATOM 1834 O O . ALA A 1 246 ? 12.182 -9.629 -25.076 1.00 91.06 246 ALA A O 1
ATOM 1835 N N . LEU A 1 247 ? 12.791 -7.625 -24.287 1.00 90.94 247 LEU A N 1
ATOM 1836 C CA . LEU A 1 247 ? 14.207 -7.791 -24.616 1.00 90.94 247 LEU A CA 1
ATOM 1837 C C . LEU A 1 247 ? 14.913 -8.745 -23.645 1.00 90.94 247 LEU A C 1
ATOM 1839 O O . LEU A 1 247 ? 15.722 -9.559 -24.091 1.00 90.94 247 LEU A O 1
ATOM 1843 N N . LEU A 1 248 ? 14.605 -8.670 -22.347 1.00 88.88 248 LEU A N 1
ATOM 1844 C CA . LEU A 1 248 ? 15.134 -9.596 -21.347 1.00 88.88 248 LEU A CA 1
ATOM 1845 C C . LEU A 1 248 ? 14.711 -11.027 -21.671 1.00 88.88 248 LEU A C 1
ATOM 1847 O O . LEU A 1 248 ? 15.578 -11.875 -21.793 1.00 88.88 248 LEU A O 1
ATOM 1851 N N . GLU A 1 249 ? 13.428 -11.258 -21.944 1.00 91.81 249 GLU A N 1
ATOM 1852 C CA . GLU A 1 249 ? 12.895 -12.569 -22.331 1.00 91.81 249 GLU A CA 1
ATOM 1853 C C . GLU A 1 249 ? 13.639 -13.173 -23.526 1.00 91.81 249 GLU A C 1
ATOM 1855 O O . GLU A 1 249 ? 14.002 -14.340 -23.508 1.00 91.81 249 GLU A O 1
ATOM 1860 N N . ARG A 1 250 ? 13.929 -12.374 -24.562 1.00 93.31 250 ARG A N 1
ATOM 1861 C CA . ARG A 1 250 ? 14.651 -12.864 -25.749 1.00 93.31 250 ARG A CA 1
ATOM 1862 C C . ARG A 1 250 ? 16.133 -13.142 -25.508 1.00 93.31 250 ARG A C 1
ATOM 1864 O O . ARG A 1 250 ? 16.724 -13.903 -26.265 1.00 93.31 250 ARG A O 1
ATOM 1871 N N . THR A 1 251 ? 16.754 -12.460 -24.548 1.00 92.50 251 THR A N 1
ATOM 1872 C CA . THR A 1 251 ? 18.216 -12.496 -24.353 1.00 92.50 251 THR A CA 1
ATOM 1873 C C . THR A 1 251 ? 18.649 -13.336 -23.159 1.00 92.50 251 THR A C 1
ATOM 1875 O O . THR A 1 251 ? 19.779 -13.811 -23.147 1.00 92.50 251 THR A O 1
ATOM 1878 N N . ASP A 1 252 ? 17.777 -13.490 -22.167 1.00 90.81 252 ASP A N 1
ATOM 1879 C CA . ASP A 1 252 ? 17.988 -14.225 -20.922 1.00 90.81 252 ASP A CA 1
ATOM 1880 C C . ASP A 1 252 ? 16.614 -14.616 -20.311 1.00 90.81 252 ASP A C 1
ATOM 1882 O O . ASP A 1 252 ? 16.093 -13.919 -19.427 1.00 90.81 252 ASP A O 1
ATOM 1886 N N . PRO A 1 253 ? 15.982 -15.701 -20.808 1.00 90.69 253 PRO A N 1
ATOM 1887 C CA . PRO A 1 253 ? 14.658 -16.135 -20.353 1.00 90.69 253 PRO A CA 1
ATOM 1888 C C . PRO A 1 253 ? 14.613 -16.497 -18.862 1.00 90.69 253 PRO A C 1
ATOM 1890 O O . PRO A 1 253 ? 13.642 -16.185 -18.175 1.00 90.69 253 PRO A O 1
ATOM 1893 N N . GLU A 1 254 ? 15.676 -17.112 -18.327 1.00 89.38 254 GLU A N 1
ATOM 1894 C CA . GLU A 1 254 ? 15.749 -17.465 -16.902 1.00 89.38 254 GLU A CA 1
ATOM 1895 C C . GLU A 1 254 ? 15.713 -16.209 -16.027 1.00 89.38 254 GLU A C 1
ATOM 1897 O O . GLU A 1 254 ? 14.966 -16.133 -15.045 1.00 89.38 254 GLU A O 1
ATOM 1902 N N . ARG A 1 255 ? 16.474 -15.178 -16.409 1.00 85.56 255 ARG A N 1
ATOM 1903 C CA . ARG A 1 255 ? 16.458 -13.890 -15.712 1.00 85.56 255 ARG A CA 1
ATOM 1904 C C . ARG A 1 255 ? 15.130 -13.168 -15.860 1.00 85.56 255 ARG A C 1
ATOM 1906 O O . ARG A 1 255 ? 14.693 -12.529 -14.905 1.00 85.56 255 ARG A O 1
ATOM 1913 N N . SER A 1 256 ? 14.493 -13.259 -17.023 1.00 88.06 256 SER A N 1
ATOM 1914 C CA . SER A 1 256 ? 13.161 -12.695 -17.257 1.00 88.06 256 SER A CA 1
ATOM 1915 C C . SER A 1 256 ? 12.117 -13.320 -16.333 1.00 88.06 256 SER A C 1
ATOM 1917 O O . SER A 1 256 ? 11.435 -12.593 -15.604 1.00 88.06 256 SER A O 1
ATOM 1919 N N . ALA A 1 257 ? 12.071 -14.655 -16.262 1.00 88.06 257 ALA A N 1
ATOM 1920 C CA . ALA A 1 257 ? 11.195 -15.384 -15.349 1.00 88.06 257 ALA A CA 1
ATOM 1921 C C . ALA A 1 257 ? 11.466 -14.996 -13.889 1.00 88.06 257 ALA A C 1
ATOM 1923 O O . ALA A 1 257 ? 10.538 -14.688 -13.138 1.00 88.06 257 ALA A O 1
ATOM 1924 N N . HIS A 1 258 ? 12.744 -14.905 -13.516 1.00 84.38 258 HIS A N 1
ATOM 1925 C CA . HIS A 1 258 ? 13.152 -14.467 -12.189 1.00 84.38 258 HIS A CA 1
ATOM 1926 C C . HIS A 1 258 ? 12.645 -13.051 -11.858 1.00 84.38 258 HIS A C 1
ATOM 1928 O O . HIS A 1 258 ? 12.036 -12.837 -10.809 1.00 84.38 258 HIS A O 1
ATOM 1934 N N . VAL A 1 259 ? 12.841 -12.089 -12.764 1.00 84.19 259 VAL A N 1
ATOM 1935 C CA . VAL A 1 259 ? 12.369 -10.703 -12.622 1.00 84.19 259 VAL A CA 1
ATOM 1936 C C . VAL A 1 259 ? 10.846 -10.640 -12.507 1.00 84.19 259 VAL A C 1
ATOM 1938 O O . VAL A 1 259 ? 10.329 -9.964 -11.614 1.00 84.19 259 VAL A O 1
ATOM 1941 N N . ALA A 1 260 ? 10.125 -11.364 -13.365 1.00 85.31 260 ALA A N 1
ATOM 1942 C CA . ALA A 1 260 ? 8.665 -11.424 -13.345 1.00 85.31 260 ALA A CA 1
ATOM 1943 C C . ALA A 1 260 ? 8.126 -12.022 -12.034 1.00 85.31 260 ALA A C 1
ATOM 1945 O O . ALA A 1 260 ? 7.065 -11.610 -11.545 1.00 85.31 260 ALA A O 1
ATOM 1946 N N . GLU A 1 261 ? 8.868 -12.965 -11.448 1.00 84.50 261 GLU A N 1
ATOM 1947 C CA . GLU A 1 261 ? 8.548 -13.584 -10.169 1.00 84.50 261 GLU A CA 1
ATOM 1948 C C . GLU A 1 261 ? 8.955 -12.740 -8.961 1.00 84.50 261 GLU A C 1
ATOM 1950 O O . GLU A 1 261 ? 8.291 -12.855 -7.936 1.00 84.50 261 GLU A O 1
ATOM 1955 N N . HIS A 1 262 ? 9.972 -11.881 -9.027 1.00 82.19 262 HIS A N 1
ATOM 1956 C CA . HIS A 1 262 ? 10.496 -11.204 -7.831 1.00 82.19 262 HIS A CA 1
ATOM 1957 C C . HIS A 1 262 ? 10.096 -9.737 -7.735 1.00 82.19 262 HIS A C 1
ATOM 1959 O O . HIS A 1 262 ? 9.794 -9.262 -6.640 1.00 82.19 262 HIS A O 1
ATOM 1965 N N . ILE A 1 263 ? 10.017 -9.023 -8.858 1.00 87.00 263 ILE A N 1
ATOM 1966 C CA . ILE A 1 263 ? 9.637 -7.612 -8.830 1.00 87.00 263 ILE A CA 1
ATOM 1967 C C . ILE A 1 263 ? 8.124 -7.502 -8.659 1.00 87.00 263 ILE A C 1
ATOM 1969 O O . ILE A 1 263 ? 7.326 -8.009 -9.452 1.00 87.00 263 ILE A O 1
ATOM 1973 N N . ARG A 1 264 ? 7.725 -6.845 -7.573 1.00 85.56 264 ARG A N 1
ATOM 1974 C CA . ARG A 1 264 ? 6.327 -6.626 -7.183 1.00 85.56 264 ARG A CA 1
ATOM 1975 C C . ARG A 1 264 ? 5.901 -5.194 -7.423 1.00 85.56 264 ARG A C 1
ATOM 1977 O O . ARG A 1 264 ? 4.757 -4.960 -7.802 1.00 85.56 264 ARG A O 1
ATOM 1984 N N . CYS A 1 265 ? 6.810 -4.256 -7.204 1.00 89.38 265 CYS A N 1
ATOM 1985 C CA . CYS A 1 265 ? 6.495 -2.844 -7.220 1.00 89.38 265 CYS A CA 1
ATOM 1986 C C . CYS A 1 265 ? 7.667 -2.050 -7.793 1.00 89.38 265 CYS A C 1
ATOM 1988 O O . CYS A 1 265 ? 8.819 -2.282 -7.433 1.00 89.38 265 CYS A O 1
ATOM 1990 N N . VAL A 1 266 ? 7.363 -1.109 -8.676 1.00 91.69 266 VAL A N 1
ATOM 1991 C CA . VAL A 1 266 ? 8.280 -0.069 -9.125 1.00 91.69 266 VAL A CA 1
ATOM 1992 C C . VAL A 1 266 ? 7.800 1.238 -8.511 1.00 91.69 266 VAL A C 1
ATOM 1994 O O . VAL A 1 266 ? 6.676 1.666 -8.771 1.00 91.69 266 VAL A O 1
ATOM 1997 N N . ILE A 1 267 ? 8.646 1.864 -7.702 1.00 92.00 267 ILE A N 1
ATOM 1998 C CA . ILE A 1 267 ? 8.400 3.174 -7.107 1.00 92.00 267 ILE A CA 1
ATOM 1999 C C . ILE A 1 267 ? 9.105 4.208 -7.996 1.00 92.00 267 ILE A C 1
ATOM 2001 O O . ILE A 1 267 ? 10.339 4.208 -8.078 1.00 92.00 267 ILE A O 1
ATOM 2005 N N . PRO A 1 268 ? 8.352 5.065 -8.705 1.00 93.94 268 PRO A N 1
ATOM 2006 C CA . PRO A 1 268 ? 8.940 6.074 -9.561 1.00 93.94 268 PRO A CA 1
ATOM 2007 C C . PRO A 1 268 ? 9.618 7.151 -8.715 1.00 93.94 268 PRO A C 1
ATOM 2009 O O . PRO A 1 268 ? 9.061 7.618 -7.721 1.00 93.94 268 PRO A O 1
ATOM 2012 N N . LEU A 1 269 ? 10.801 7.571 -9.148 1.00 92.75 269 LEU A N 1
ATOM 2013 C CA . LEU A 1 269 ? 11.549 8.695 -8.595 1.00 92.75 269 LEU A CA 1
ATOM 2014 C C . LEU A 1 269 ? 11.512 9.885 -9.565 1.00 92.75 269 LEU A C 1
ATOM 2016 O O . LEU A 1 269 ? 11.502 9.694 -10.788 1.00 92.75 269 LEU A O 1
ATOM 2020 N N . GLU A 1 270 ? 11.520 11.105 -9.028 1.00 91.25 270 GLU A N 1
ATOM 2021 C CA . GLU A 1 270 ? 11.931 12.284 -9.800 1.00 91.25 270 GLU A CA 1
ATOM 2022 C C . GLU A 1 270 ? 13.439 12.270 -10.026 1.00 91.25 270 GLU A C 1
ATOM 2024 O O . GLU A 1 270 ? 13.900 12.386 -11.160 1.00 91.25 270 GLU A O 1
ATOM 2029 N N . GLU A 1 271 ? 14.194 12.044 -8.954 1.00 87.94 271 GLU A N 1
ATOM 2030 C CA . GLU A 1 271 ? 15.651 12.100 -8.939 1.00 87.94 271 GLU A CA 1
ATOM 2031 C C . GLU A 1 271 ? 16.220 10.964 -8.088 1.00 87.94 271 GLU A C 1
ATOM 2033 O O . GLU A 1 271 ? 15.582 10.494 -7.144 1.00 87.94 271 GLU A O 1
ATOM 2038 N N . GLY A 1 272 ? 17.436 10.528 -8.416 1.00 86.19 272 GLY A N 1
ATOM 2039 C CA . GLY A 1 272 ? 18.167 9.508 -7.666 1.00 86.19 272 GLY A CA 1
ATOM 2040 C C . GLY A 1 272 ? 18.563 8.278 -8.490 1.00 86.19 272 GLY A C 1
ATOM 2041 O O . GLY A 1 272 ? 18.144 8.116 -9.643 1.00 86.19 272 GLY A O 1
ATOM 2042 N N . PRO A 1 273 ? 19.413 7.409 -7.915 1.00 81.75 273 PRO A N 1
ATOM 2043 C CA . PRO A 1 273 ? 19.863 6.198 -8.581 1.00 81.75 273 PRO A CA 1
ATOM 2044 C C . PRO A 1 273 ? 18.735 5.169 -8.663 1.00 81.75 273 PRO A C 1
ATOM 2046 O O . PRO A 1 273 ? 17.915 5.047 -7.752 1.00 81.75 273 PRO A O 1
ATOM 2049 N N . THR A 1 274 ? 18.735 4.362 -9.728 1.00 83.44 274 THR A N 1
ATOM 2050 C CA . THR A 1 274 ? 17.884 3.171 -9.721 1.00 83.44 274 THR A CA 1
ATOM 2051 C C . THR A 1 274 ? 18.473 2.138 -8.773 1.00 83.44 274 THR A C 1
ATOM 2053 O O . THR A 1 274 ? 19.632 1.753 -8.914 1.00 83.44 274 THR A O 1
ATOM 2056 N N . THR A 1 275 ? 17.673 1.684 -7.814 1.00 79.88 275 THR A N 1
ATOM 2057 C CA . THR A 1 275 ? 18.094 0.730 -6.788 1.00 79.88 275 THR A CA 1
ATOM 2058 C C . THR A 1 275 ? 17.027 -0.335 -6.569 1.00 79.88 275 THR A C 1
ATOM 2060 O O . THR A 1 275 ? 15.824 -0.065 -6.606 1.00 79.88 275 THR A O 1
ATOM 2063 N N . ALA A 1 276 ? 17.473 -1.571 -6.350 1.00 79.69 276 ALA A N 1
ATOM 2064 C CA . ALA A 1 276 ? 16.602 -2.613 -5.831 1.00 79.69 276 ALA A CA 1
ATOM 2065 C C . ALA A 1 276 ? 16.317 -2.318 -4.352 1.00 79.69 276 ALA A C 1
ATOM 2067 O O . ALA A 1 276 ? 17.233 -2.042 -3.578 1.00 79.69 276 ALA A O 1
ATOM 2068 N N . GLY A 1 277 ? 15.042 -2.355 -3.985 1.00 73.06 277 GLY A N 1
ATOM 2069 C CA . GLY A 1 277 ? 14.571 -2.195 -2.620 1.00 73.06 277 GLY A CA 1
ATOM 2070 C C . GLY A 1 277 ? 14.215 -3.530 -1.967 1.00 73.06 277 GLY A C 1
ATOM 2071 O O . GLY A 1 277 ? 14.192 -4.574 -2.629 1.00 73.06 277 GLY A O 1
ATOM 2072 N N . PRO A 1 278 ? 13.896 -3.511 -0.666 1.00 70.38 278 PRO A N 1
ATOM 2073 C CA . PRO A 1 278 ? 13.411 -4.694 0.027 1.00 70.38 278 PRO A CA 1
ATOM 2074 C C . PRO A 1 278 ? 12.112 -5.214 -0.603 1.00 70.38 278 PRO A C 1
ATOM 2076 O O . PRO A 1 278 ? 11.360 -4.484 -1.251 1.00 70.38 278 PRO A O 1
ATOM 2079 N N . SER A 1 279 ? 11.846 -6.504 -0.407 1.00 74.19 279 SER A N 1
ATOM 2080 C CA . SER A 1 279 ? 10.555 -7.126 -0.731 1.00 74.19 279 SER A CA 1
ATOM 2081 C C . SER A 1 279 ? 10.091 -6.958 -2.193 1.00 74.19 279 SER A C 1
ATOM 2083 O O . SER A 1 279 ? 8.899 -6.867 -2.486 1.00 74.19 279 SER A O 1
ATOM 2085 N N . GLY A 1 280 ? 11.035 -6.936 -3.140 1.00 78.50 280 GLY A N 1
ATOM 2086 C CA . GLY A 1 280 ? 10.725 -6.862 -4.572 1.00 78.50 280 GLY A CA 1
ATOM 2087 C C . GLY A 1 280 ? 10.348 -5.462 -5.064 1.00 78.50 280 GLY A C 1
ATOM 2088 O O . GLY A 1 280 ? 9.680 -5.345 -6.098 1.00 78.50 280 GLY A O 1
ATOM 2089 N N . ALA A 1 281 ? 10.742 -4.414 -4.332 1.00 84.06 281 ALA A N 1
ATOM 2090 C CA . ALA A 1 281 ? 10.679 -3.038 -4.812 1.00 84.06 281 ALA A CA 1
ATOM 2091 C C . ALA A 1 281 ? 11.817 -2.738 -5.791 1.00 84.06 281 ALA A C 1
ATOM 2093 O O . ALA A 1 281 ? 12.940 -3.213 -5.629 1.00 84.06 281 ALA A O 1
ATOM 2094 N N . VAL A 1 282 ? 11.553 -1.860 -6.749 1.00 87.44 282 VAL A N 1
ATOM 2095 C CA . VAL A 1 282 ? 12.585 -1.148 -7.503 1.00 87.44 282 VAL A CA 1
ATOM 2096 C C . VAL A 1 282 ? 12.275 0.335 -7.441 1.00 87.44 282 VAL A C 1
ATOM 2098 O O . VAL A 1 282 ? 11.206 0.759 -7.870 1.00 87.44 282 VAL A O 1
ATOM 2101 N N . PHE A 1 283 ? 13.207 1.125 -6.926 1.00 87.69 283 PHE A N 1
ATOM 2102 C CA . PHE A 1 283 ? 13.138 2.579 -6.984 1.00 87.69 283 PHE A CA 1
ATOM 2103 C C . PHE A 1 283 ? 13.851 3.025 -8.244 1.00 87.69 283 PHE A C 1
ATOM 2105 O O . PHE A 1 283 ? 15.013 2.672 -8.426 1.00 87.69 283 PHE A O 1
ATOM 2112 N N . ALA A 1 284 ? 13.176 3.747 -9.130 1.00 88.94 284 ALA A N 1
ATOM 2113 C CA . ALA A 1 284 ? 13.771 4.117 -10.406 1.00 88.94 284 ALA A CA 1
ATOM 2114 C C . ALA A 1 284 ? 13.237 5.450 -10.922 1.00 88.94 284 ALA A C 1
ATOM 2116 O O . ALA A 1 284 ? 12.033 5.711 -10.901 1.00 88.94 284 ALA A O 1
ATOM 2117 N N . THR A 1 285 ? 14.132 6.270 -11.464 1.00 90.56 285 THR A N 1
ATOM 2118 C CA . THR A 1 285 ? 13.734 7.345 -12.374 1.00 90.56 285 THR A CA 1
ATOM 2119 C C . THR A 1 285 ? 13.254 6.737 -13.687 1.00 90.56 285 THR A C 1
ATOM 2121 O O . THR A 1 285 ? 13.557 5.586 -14.008 1.00 90.56 285 THR A O 1
ATOM 2124 N N . LEU A 1 286 ? 12.470 7.494 -14.456 1.00 88.06 286 LEU A N 1
ATOM 2125 C CA . LEU A 1 286 ? 11.996 7.016 -15.752 1.00 88.06 286 LEU A CA 1
ATOM 2126 C C . LEU A 1 286 ? 13.202 6.734 -16.667 1.00 88.06 286 LEU A C 1
ATOM 2128 O O . LEU A 1 286 ? 13.883 7.689 -17.052 1.00 88.06 286 LEU A O 1
ATOM 2132 N N . PRO A 1 287 ? 13.458 5.470 -17.061 1.00 83.25 287 PRO A N 1
ATOM 2133 C CA . PRO A 1 287 ? 14.666 5.149 -17.801 1.00 83.25 287 PRO A CA 1
ATOM 2134 C C . PRO A 1 287 ? 14.656 5.826 -19.172 1.00 83.25 287 PRO A C 1
ATOM 2136 O O . PRO A 1 287 ? 13.627 5.879 -19.853 1.00 83.25 287 PRO A O 1
ATOM 2139 N N . ALA A 1 288 ? 15.819 6.324 -19.597 1.00 82.44 288 ALA A N 1
ATOM 2140 C CA . ALA A 1 288 ? 15.966 6.984 -20.894 1.00 82.44 288 ALA A CA 1
ATOM 2141 C C . ALA A 1 288 ? 15.634 6.043 -22.067 1.00 82.44 288 ALA A C 1
ATOM 2143 O O . ALA A 1 288 ? 15.121 6.493 -23.093 1.00 82.44 288 ALA A O 1
ATOM 2144 N N . SER A 1 289 ? 15.886 4.740 -21.898 1.00 84.12 289 SER A N 1
ATOM 2145 C CA . SER A 1 289 ? 15.626 3.700 -22.891 1.00 84.12 289 SER A CA 1
ATOM 2146 C C . SER A 1 289 ? 15.339 2.334 -22.241 1.00 84.12 289 SER A C 1
ATOM 2148 O O . SER A 1 289 ? 15.692 2.115 -21.076 1.00 84.12 289 SER A O 1
ATOM 2150 N N . PRO A 1 290 ? 14.758 1.379 -22.992 1.00 83.25 290 PRO A N 1
ATOM 2151 C CA . PRO A 1 290 ? 14.580 -0.001 -22.532 1.00 83.25 290 PRO A CA 1
ATOM 2152 C C . PRO A 1 290 ? 15.890 -0.707 -22.158 1.00 83.25 290 PRO A C 1
ATOM 2154 O O . PRO A 1 290 ? 15.916 -1.484 -21.209 1.00 83.25 290 PRO A O 1
ATOM 2157 N N . ALA A 1 291 ? 16.989 -0.419 -22.865 1.00 78.88 291 ALA A N 1
ATOM 2158 C CA . ALA A 1 291 ? 18.299 -1.013 -22.590 1.00 78.88 291 ALA A CA 1
ATOM 2159 C C . ALA A 1 291 ? 18.864 -0.575 -21.228 1.00 78.88 291 ALA A C 1
ATOM 2161 O O . ALA A 1 291 ? 19.478 -1.378 -20.529 1.00 78.88 291 ALA A O 1
ATOM 2162 N N . HIS A 1 292 ? 18.606 0.673 -20.821 1.00 77.56 292 HIS A N 1
ATOM 2163 C CA . HIS A 1 292 ? 18.981 1.156 -19.492 1.00 77.56 292 HIS A CA 1
ATOM 2164 C C . HIS A 1 292 ? 18.213 0.381 -18.409 1.00 77.56 292 HIS A C 1
ATOM 2166 O O . HIS A 1 292 ? 18.821 -0.173 -17.496 1.00 77.56 292 HIS A O 1
ATOM 2172 N N . LEU A 1 293 ? 16.889 0.249 -18.546 1.00 79.44 293 LEU A N 1
ATOM 2173 C CA . LEU A 1 293 ? 16.092 -0.545 -17.607 1.00 79.44 293 LEU A CA 1
ATOM 2174 C C . LEU A 1 293 ? 16.546 -2.012 -17.565 1.00 79.44 293 LEU A C 1
ATOM 2176 O O . LEU A 1 293 ? 16.661 -2.589 -16.489 1.00 79.44 293 LEU A O 1
ATOM 2180 N N . LEU A 1 294 ? 16.863 -2.602 -18.719 1.00 79.81 294 LEU A N 1
ATOM 2181 C CA . LEU A 1 294 ? 17.389 -3.962 -18.804 1.00 79.81 294 LEU A CA 1
ATOM 2182 C C . LEU A 1 294 ? 18.681 -4.132 -17.994 1.00 79.81 294 LEU A C 1
ATOM 2184 O O . LEU A 1 294 ? 18.804 -5.108 -17.259 1.00 79.81 294 LEU A O 1
ATOM 2188 N N . ALA A 1 295 ? 19.629 -3.199 -18.110 1.00 77.81 295 ALA A N 1
ATOM 2189 C CA . ALA A 1 295 ? 20.880 -3.250 -17.353 1.00 77.81 295 ALA A CA 1
ATOM 2190 C C . ALA A 1 295 ? 20.625 -3.267 -15.835 1.00 77.81 295 ALA A C 1
ATOM 2192 O O . ALA A 1 295 ? 21.257 -4.027 -15.105 1.00 77.81 295 ALA A O 1
ATOM 2193 N N . LEU A 1 296 ? 19.632 -2.505 -15.374 1.00 74.00 296 LEU A N 1
ATOM 2194 C CA . LEU A 1 296 ? 19.238 -2.429 -13.964 1.00 74.00 296 LEU A CA 1
ATOM 2195 C C . LEU A 1 296 ? 18.552 -3.716 -13.480 1.00 74.00 296 LEU A C 1
ATOM 2197 O O . LEU A 1 296 ? 18.863 -4.233 -12.406 1.00 74.00 296 LEU A O 1
ATOM 2201 N N . LEU A 1 297 ? 17.675 -4.288 -14.307 1.00 73.75 297 LEU A N 1
ATOM 2202 C CA . LEU A 1 297 ? 17.041 -5.581 -14.034 1.00 73.75 297 LEU A CA 1
ATOM 2203 C C . LEU A 1 297 ? 18.072 -6.722 -14.012 1.00 73.75 297 LEU A C 1
ATOM 2205 O O . LEU A 1 297 ? 17.982 -7.631 -13.189 1.00 73.75 297 LEU A O 1
ATOM 2209 N N . ARG A 1 298 ? 19.099 -6.644 -14.866 1.00 72.62 298 ARG A N 1
ATOM 2210 C CA . ARG A 1 298 ? 20.231 -7.579 -14.885 1.00 72.62 298 ARG A CA 1
ATOM 2211 C C . ARG A 1 298 ? 21.197 -7.397 -13.718 1.00 72.62 298 ARG A C 1
ATOM 2213 O O . ARG A 1 298 ? 21.872 -8.361 -13.385 1.00 72.62 298 ARG A O 1
ATOM 2220 N N . GLY A 1 299 ? 21.280 -6.219 -13.106 1.00 64.00 299 GLY A N 1
ATOM 2221 C CA . GLY A 1 299 ? 22.141 -5.959 -11.945 1.00 64.00 299 GLY A CA 1
ATOM 2222 C C . GLY A 1 299 ? 21.531 -6.374 -10.603 1.00 64.00 299 GLY A C 1
ATOM 2223 O O . GLY A 1 299 ? 22.249 -6.481 -9.613 1.00 64.00 299 GLY A O 1
ATOM 2224 N N . SER A 1 300 ? 20.220 -6.635 -10.553 1.00 57.84 300 SER A N 1
ATOM 2225 C CA . SER A 1 300 ? 19.536 -7.021 -9.312 1.00 57.84 300 SER A CA 1
ATOM 2226 C C . SER A 1 300 ? 20.015 -8.409 -8.842 1.00 57.84 300 SER A C 1
ATOM 2228 O O . SER A 1 300 ? 20.081 -9.333 -9.662 1.00 57.84 300 SER A O 1
ATOM 2230 N N . PRO A 1 301 ? 20.393 -8.597 -7.562 1.00 48.06 301 PRO A N 1
ATOM 2231 C CA . PRO A 1 301 ? 20.965 -9.857 -7.098 1.00 48.06 301 PRO A CA 1
ATOM 2232 C C . PRO A 1 301 ? 19.968 -10.998 -7.318 1.00 48.06 301 PRO A C 1
ATOM 2234 O O . PRO A 1 301 ? 18.821 -10.919 -6.886 1.00 48.06 301 PRO A O 1
ATOM 2237 N N . ALA A 1 302 ? 20.402 -12.059 -8.006 1.00 44.31 302 ALA A N 1
ATOM 2238 C CA . ALA A 1 302 ? 19.646 -13.306 -8.000 1.00 44.31 302 ALA A CA 1
ATOM 2239 C C . ALA A 1 302 ? 19.648 -13.869 -6.564 1.00 44.31 302 ALA A C 1
ATOM 2241 O O . ALA A 1 302 ? 20.676 -13.767 -5.885 1.00 44.31 302 ALA A O 1
ATOM 2242 N N . PRO A 1 303 ? 18.555 -14.480 -6.077 1.00 42.47 303 PRO A N 1
ATOM 2243 C CA . PRO A 1 303 ? 18.589 -15.255 -4.854 1.00 42.47 303 PRO A CA 1
ATOM 2244 C C . PRO A 1 303 ? 19.653 -16.334 -5.027 1.00 42.47 303 PRO A C 1
ATOM 2246 O O . PRO A 1 303 ? 19.781 -16.940 -6.097 1.00 42.47 303 PRO A O 1
ATOM 2249 N N . LYS A 1 304 ? 20.447 -16.552 -3.976 1.00 38.22 304 LYS A N 1
ATOM 2250 C CA . LYS A 1 304 ? 21.369 -17.685 -3.937 1.00 38.22 304 LYS A CA 1
ATOM 2251 C C . LYS A 1 304 ? 20.539 -18.936 -4.226 1.00 38.22 304 LYS A C 1
ATOM 2253 O O . LYS A 1 304 ? 19.588 -19.205 -3.501 1.00 38.22 304 LYS A O 1
ATOM 2258 N N . ARG A 1 305 ? 20.875 -19.669 -5.293 1.00 40.75 305 ARG A N 1
ATOM 2259 C CA . ARG A 1 305 ? 20.373 -21.034 -5.473 1.00 40.75 305 ARG A CA 1
ATOM 2260 C C . ARG A 1 305 ? 20.737 -21.785 -4.196 1.00 40.75 305 ARG A C 1
ATOM 2262 O O . ARG A 1 305 ? 21.929 -21.895 -3.901 1.00 40.75 305 ARG A O 1
ATOM 2269 N N . ASP A 1 306 ? 19.745 -22.279 -3.461 1.00 36.38 306 ASP A N 1
ATOM 2270 C CA . ASP A 1 306 ? 19.989 -23.352 -2.506 1.00 36.38 306 ASP A CA 1
ATOM 2271 C C . ASP A 1 306 ? 20.621 -24.481 -3.316 1.00 36.38 306 ASP A C 1
ATOM 2273 O O . ASP A 1 306 ? 19.993 -25.086 -4.189 1.00 36.38 306 ASP A O 1
ATOM 2277 N N . ARG A 1 307 ? 21.928 -24.685 -3.124 1.00 34.72 307 ARG A N 1
ATOM 2278 C CA . ARG A 1 307 ? 22.598 -25.861 -3.663 1.00 34.72 307 ARG A CA 1
ATOM 2279 C C . ARG A 1 307 ? 21.935 -27.040 -2.970 1.00 34.72 307 ARG A C 1
ATOM 2281 O O . ARG A 1 307 ? 22.109 -27.209 -1.766 1.00 34.72 307 ARG A O 1
ATOM 2288 N N . ALA A 1 308 ? 21.169 -27.821 -3.727 1.00 35.34 308 ALA A N 1
ATOM 2289 C CA . ALA A 1 308 ? 20.714 -29.121 -3.268 1.00 35.34 308 ALA A CA 1
ATOM 2290 C C . ALA A 1 308 ? 21.931 -29.885 -2.711 1.00 35.34 308 ALA A C 1
ATOM 2292 O O . ALA A 1 308 ? 23.000 -29.841 -3.335 1.00 35.34 308 ALA A O 1
ATOM 2293 N N . PRO A 1 309 ? 21.816 -30.529 -1.537 1.00 35.53 309 PRO A N 1
ATOM 2294 C CA . PRO A 1 309 ? 22.912 -31.309 -0.995 1.00 35.53 309 PRO A CA 1
ATOM 2295 C C . PRO A 1 309 ? 23.259 -32.406 -2.001 1.00 35.53 309 PRO A C 1
ATOM 2297 O O . PRO A 1 309 ? 22.414 -33.219 -2.375 1.00 35.53 309 PRO A O 1
ATOM 2300 N N . VAL A 1 310 ? 24.508 -32.391 -2.465 1.00 40.31 310 VAL A N 1
ATOM 2301 C CA . VAL A 1 310 ? 25.092 -33.493 -3.226 1.00 40.31 310 VAL A CA 1
ATOM 2302 C C . VAL A 1 310 ? 25.065 -34.700 -2.295 1.00 40.31 310 VAL A C 1
ATOM 2304 O O . VAL A 1 310 ? 25.767 -34.709 -1.286 1.00 40.31 310 VAL A O 1
ATOM 2307 N N . GLN A 1 311 ? 24.209 -35.679 -2.587 1.00 35.50 311 GLN A N 1
ATOM 2308 C CA . GLN A 1 311 ? 24.272 -36.965 -1.904 1.00 35.50 311 GLN A CA 1
ATOM 2309 C C . GLN A 1 311 ? 25.595 -37.637 -2.297 1.00 35.50 311 GLN A C 1
ATOM 2311 O O . GLN A 1 311 ? 25.868 -37.746 -3.496 1.00 35.50 311 GLN A O 1
ATOM 2316 N N . PRO A 1 312 ? 26.440 -38.039 -1.334 1.00 50.91 312 PRO A N 1
ATOM 2317 C CA . PRO A 1 312 ? 27.595 -38.864 -1.643 1.00 50.91 312 PRO A CA 1
ATOM 2318 C C . PRO A 1 312 ? 27.114 -40.247 -2.104 1.00 50.91 312 PRO A C 1
ATOM 2320 O O . PRO A 1 312 ? 26.170 -40.796 -1.533 1.00 50.91 312 PRO A O 1
ATOM 2323 N N . ALA A 1 313 ? 27.748 -40.744 -3.166 1.00 59.53 313 ALA A N 1
ATOM 2324 C CA . ALA A 1 313 ? 27.591 -42.103 -3.678 1.00 59.53 313 ALA A CA 1
ATOM 2325 C C . ALA A 1 313 ? 28.158 -43.147 -2.707 1.00 59.53 313 ALA A C 1
ATOM 2327 O O . ALA A 1 313 ? 29.124 -42.805 -1.982 1.00 59.53 313 ALA A O 1
#